Protein AF-A0A1D3L1P5-F1 (afdb_monomer_lite)

Organism: NCBI:txid118062

Secondary structure (DSSP, 8-state):
--HHHHHHIIIIIS-PEEEEEEEHHHHHHHH-SSS-----S-EEEEEE-TT--EEEEEE--HHHHHHHHHHHHHHTSEEEEEEEEEEEEEEESSTTPPPP-TTHHHHHHTT-SSEEEESSSSEEEEEEEES---HHHHHHHHHHHHHHHHHHHHHHTEEEEEEEEEEEEEESSS-----------------HHHHHHHHHHHT--THHHHHHHHHHHHHT-SSHHHHHHHHH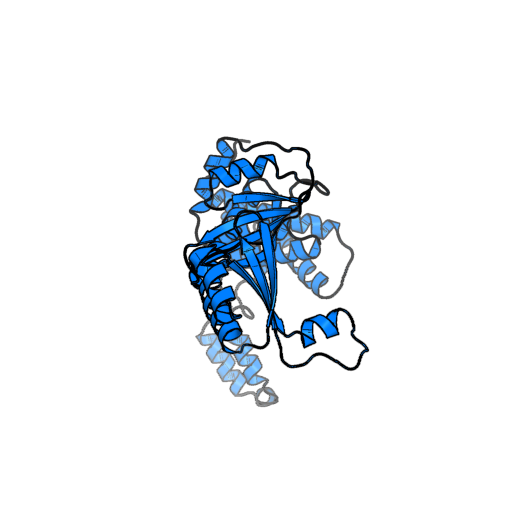HHHHHHS--PPPBSS-HHHHHHHHHHHTT-TTTSSTTHHHHHHHHHH-TTTSBSS-HHHHHHHHHHHHHT--HHHHHHHHHHHHHHHHHHTT-----HHHHHHHHHHHHHHHHHHHHHTTT-PPP-

pLDDT: mean 78.49, std 14.8, range [26.16, 94.94]

Radius of gyration: 31.18 Å; chains: 1; bounding box: 64×50×89 Å

Foldseek 3Di:
DDLLVVLCCVVPVVPWDWPDKAWVQVVCCVVPVPDDDPDDTKIKTWIADPVRDIDIDIDNPVNSVVVNVVRNVQQQDFQWKKKKWKKFKAFFPDPPDHDACVQVQVVCVVPDQWRWDAQEATIIITIHIGSDPDPVVVVVVVVVVVLVQLLVCLLVRIAIGGPDMDMDGDGPDDDDDDHHHDDYDDDDDDDPVSVVVSVLLVPDDDLLVLLSVLLNVLRRDDDLLVSLVSLCVSLLVSLDDFFDAPDDPVRLVVVLVVCVVDVVCVPPCNSVVVNVQNVDRQNGGPDHSLLSSLCSLCVLQVHDSVVSSVLSVLSVVVNVCVVPDPDPCVVNSVVSSVVSNVSSVSVNCSVSVDDDDD

Sequence (358 aa):
MNDLEKVNKLLFEEHYLINFIIPLKEVYKRDHPEDIDPFEEGYLIRFYNSEDHKVQFSTKDKKAVYKAYEFFSYQKQPLGTWINVYFIVSGGKVSNALYDVTKLIPSLNEISEWKFNLTDKYRIRAETKLKSTNRIEIEQSINNIQTFLNASGFIRDIGFHIQHYTVSPIPRYGLIGGSMDLWTQLSDPLTKDEKIKLNQLMGVKNKVRTALTGLNQSYTENLLPNRVARLWATIEHVFGTKAEPLLTECERKAIIKSAKRIDSLKKDGKLEKFISAISDRDRLSLEGRNRRIANNIADLMNMDKDKVYSDIQEISKFQGKHVHNIENNWKELEKSEKLLQNILLKYIELNLSIRRND

Structure (mmCIF, N/CA/C/O backbone):
data_AF-A0A1D3L1P5-F1
#
_entry.id   AF-A0A1D3L1P5-F1
#
loop_
_atom_site.group_PDB
_atom_site.id
_atom_site.type_symbol
_atom_site.label_atom_id
_atom_site.label_alt_id
_atom_site.label_comp_id
_atom_site.label_asym_id
_atom_site.label_entity_id
_atom_site.label_seq_id
_atom_site.pdbx_PDB_ins_code
_atom_site.Cartn_x
_atom_site.Cartn_y
_atom_site.Cartn_z
_atom_site.occupancy
_atom_site.B_iso_or_equiv
_atom_site.auth_seq_id
_atom_site.auth_comp_id
_atom_site.auth_asym_id
_atom_site.auth_atom_id
_atom_site.pdbx_PDB_model_num
ATOM 1 N N . MET A 1 1 ? 16.342 -21.132 -51.513 1.00 70.56 1 MET A N 1
ATOM 2 C CA . MET A 1 1 ? 16.174 -21.094 -50.053 1.00 70.56 1 MET A CA 1
ATOM 3 C C . MET A 1 1 ? 14.698 -21.292 -49.748 1.00 70.56 1 MET A C 1
ATOM 5 O O . MET A 1 1 ? 13.902 -20.533 -50.290 1.00 70.56 1 MET A O 1
ATOM 9 N N . ASN A 1 2 ? 14.326 -22.321 -48.988 1.00 90.62 2 ASN A N 1
ATOM 10 C CA . ASN A 1 2 ? 12.951 -22.508 -48.500 1.00 90.62 2 ASN A CA 1
ATOM 11 C C . ASN A 1 2 ? 12.688 -21.664 -47.236 1.00 90.62 2 ASN A C 1
ATOM 13 O O . ASN A 1 2 ? 13.603 -21.046 -46.688 1.00 90.62 2 ASN A O 1
ATOM 17 N N . ASP A 1 3 ? 11.435 -21.607 -46.780 1.00 90.69 3 ASP A N 1
ATOM 18 C CA . ASP A 1 3 ? 11.064 -20.764 -45.637 1.00 90.69 3 ASP A CA 1
ATOM 19 C C . ASP A 1 3 ? 11.718 -21.217 -44.322 1.00 90.69 3 ASP A C 1
ATOM 21 O O . ASP A 1 3 ? 12.096 -20.370 -43.515 1.00 90.69 3 ASP A O 1
ATOM 25 N N . LEU A 1 4 ? 11.932 -22.521 -44.113 1.00 92.12 4 LEU A N 1
ATOM 26 C CA . LEU A 1 4 ? 12.639 -23.034 -42.935 1.00 92.12 4 LEU A CA 1
ATOM 27 C C . LEU A 1 4 ? 14.120 -22.621 -42.926 1.00 92.12 4 LEU A C 1
ATOM 29 O O . LEU A 1 4 ? 14.623 -22.173 -41.897 1.00 92.12 4 LEU A O 1
ATOM 33 N N . GLU A 1 5 ? 14.813 -22.720 -44.062 1.00 91.00 5 GLU A N 1
ATOM 34 C CA . GLU A 1 5 ? 16.176 -22.197 -44.234 1.00 91.00 5 GLU A CA 1
ATOM 35 C C . GLU A 1 5 ? 16.223 -20.686 -43.981 1.00 91.00 5 GLU A C 1
ATOM 37 O O . GLU A 1 5 ? 17.102 -20.212 -43.269 1.00 91.00 5 GLU A O 1
ATOM 42 N N . LYS A 1 6 ? 15.236 -19.934 -44.485 1.00 91.62 6 LYS A N 1
ATOM 43 C CA . LYS A 1 6 ? 15.116 -18.486 -44.270 1.00 91.62 6 LYS A CA 1
ATOM 44 C C . LYS A 1 6 ? 14.919 -18.128 -42.792 1.00 91.62 6 LYS A C 1
ATOM 46 O O . LYS A 1 6 ? 15.558 -17.196 -42.312 1.00 91.62 6 LYS A O 1
ATOM 51 N N . VAL A 1 7 ? 14.078 -18.871 -42.064 1.00 91.56 7 VAL A N 1
ATOM 52 C CA . VAL A 1 7 ? 13.918 -18.726 -40.605 1.00 91.56 7 VAL A CA 1
ATOM 53 C C . VAL A 1 7 ? 15.231 -19.046 -39.887 1.00 91.56 7 VAL A C 1
ATOM 55 O O . VAL A 1 7 ? 15.671 -18.253 -39.060 1.00 91.56 7 VAL A O 1
ATOM 58 N N . ASN A 1 8 ? 15.889 -20.162 -40.215 1.00 90.81 8 ASN A N 1
ATOM 59 C CA . ASN A 1 8 ? 17.151 -20.546 -39.576 1.00 90.81 8 ASN A CA 1
ATOM 60 C C . ASN A 1 8 ? 18.261 -19.507 -39.818 1.00 90.81 8 ASN A C 1
ATOM 62 O O . ASN A 1 8 ? 18.940 -19.125 -38.868 1.00 90.81 8 ASN A O 1
ATOM 66 N N . LYS A 1 9 ? 18.396 -19.001 -41.049 1.00 91.81 9 LYS A N 1
ATOM 67 C CA . LYS A 1 9 ? 19.371 -17.965 -41.409 1.00 91.81 9 LYS A CA 1
ATOM 68 C C . LYS A 1 9 ? 19.151 -16.678 -40.614 1.00 91.81 9 LYS A C 1
ATOM 70 O O . LYS A 1 9 ? 20.075 -16.199 -39.961 1.00 91.81 9 LYS A O 1
ATOM 75 N N . LEU A 1 10 ? 17.914 -16.175 -40.581 1.00 90.25 10 LEU A N 1
ATOM 76 C CA . LEU A 1 10 ? 17.560 -14.984 -39.801 1.00 90.25 10 LEU A CA 1
ATOM 77 C C . LEU A 1 10 ? 17.876 -15.160 -38.306 1.00 90.25 10 LEU A C 1
ATOM 79 O O . LEU A 1 10 ? 18.466 -14.269 -37.705 1.00 90.25 10 LEU A O 1
ATOM 83 N N . LEU A 1 11 ? 17.525 -16.305 -37.711 1.00 87.19 11 LEU A N 1
ATOM 84 C CA . LEU A 1 11 ? 17.699 -16.554 -36.274 1.00 87.19 11 LEU A CA 1
ATOM 85 C C . LEU A 1 11 ? 19.155 -16.815 -35.852 1.00 87.19 11 LEU A C 1
ATOM 87 O O . LEU A 1 11 ? 19.588 -16.329 -34.806 1.00 87.19 11 LEU A O 1
ATOM 91 N N . PHE A 1 12 ? 19.898 -17.616 -36.621 1.00 88.12 12 PHE A N 1
ATOM 92 C CA . PHE A 1 12 ? 21.172 -18.194 -36.177 1.00 88.12 12 PHE A CA 1
ATOM 93 C C . PHE A 1 12 ? 22.405 -17.617 -36.884 1.00 88.12 12 PHE A C 1
ATOM 95 O O . PHE A 1 12 ? 23.458 -17.558 -36.255 1.00 88.12 12 PHE A O 1
ATOM 102 N N . GLU A 1 13 ? 22.283 -17.153 -38.133 1.00 89.62 13 GLU A N 1
ATOM 103 C CA . GLU A 1 13 ? 23.383 -16.515 -38.881 1.00 89.62 13 GLU A CA 1
ATOM 104 C C . GLU A 1 13 ? 23.324 -14.982 -38.791 1.00 89.62 13 GLU A C 1
ATOM 106 O O . GLU A 1 13 ? 24.353 -14.333 -38.639 1.00 89.62 13 GLU A O 1
ATOM 111 N N . GLU A 1 14 ? 22.123 -14.398 -38.866 1.00 87.88 14 GLU A N 1
ATOM 112 C CA . GLU A 1 14 ? 21.909 -12.939 -38.874 1.00 87.88 14 GLU A CA 1
ATOM 113 C C . GLU A 1 14 ? 21.413 -12.378 -37.523 1.00 87.88 14 GLU A C 1
ATOM 115 O O . GLU A 1 14 ? 21.180 -11.178 -37.391 1.00 87.88 14 GLU A O 1
ATOM 120 N N . HIS A 1 15 ? 21.258 -13.242 -36.513 1.00 86.31 15 HIS A N 1
ATOM 121 C CA . HIS A 1 15 ? 20.916 -12.904 -35.121 1.00 86.31 15 HIS A CA 1
ATOM 122 C C . HIS A 1 15 ? 19.647 -12.045 -34.922 1.00 86.31 15 HIS A C 1
ATOM 124 O O . HIS A 1 15 ? 19.527 -11.303 -33.942 1.00 86.31 15 HIS A O 1
ATOM 130 N N . TYR A 1 16 ? 18.664 -12.168 -35.816 1.00 88.19 16 TYR A N 1
ATOM 131 C CA . TYR A 1 16 ? 17.350 -11.558 -35.639 1.00 88.19 16 TYR A CA 1
ATOM 132 C C . TYR A 1 16 ? 16.561 -12.228 -34.505 1.00 88.19 16 TYR A C 1
ATOM 134 O O . TYR A 1 16 ? 16.542 -13.448 -34.343 1.00 88.19 16 TYR A O 1
ATOM 142 N N . LEU A 1 17 ? 15.806 -11.411 -33.776 1.00 84.50 17 LEU A N 1
ATOM 143 C CA . LEU A 1 17 ? 14.793 -11.829 -32.815 1.00 84.50 17 LEU A CA 1
ATOM 144 C C . LEU A 1 17 ? 13.401 -11.783 -33.454 1.00 84.50 17 LEU A C 1
ATOM 146 O O . LEU A 1 17 ? 13.140 -11.004 -34.373 1.00 84.50 17 LEU A O 1
ATOM 150 N N . ILE A 1 18 ? 12.468 -12.585 -32.940 1.00 80.38 18 ILE A N 1
ATOM 151 C CA . ILE A 1 18 ? 11.080 -12.584 -33.412 1.00 80.38 18 ILE A CA 1
ATOM 152 C C . ILE A 1 18 ? 10.298 -11.508 -32.653 1.00 80.38 18 ILE A C 1
ATOM 154 O O . ILE A 1 18 ? 10.312 -11.444 -31.421 1.00 80.38 18 ILE A O 1
ATOM 158 N N . ASN A 1 19 ? 9.608 -10.651 -33.404 1.00 77.06 19 ASN A N 1
ATOM 159 C CA . ASN A 1 19 ? 8.683 -9.642 -32.892 1.00 77.06 19 ASN A CA 1
ATOM 160 C C . ASN A 1 19 ? 7.305 -10.283 -32.659 1.00 77.06 19 ASN A C 1
ATOM 162 O O . ASN A 1 19 ? 6.796 -10.302 -31.538 1.00 77.06 19 ASN A O 1
ATOM 166 N N . PHE A 1 20 ? 6.742 -10.892 -33.709 1.00 76.62 20 PHE A N 1
ATOM 167 C CA . PHE A 1 20 ? 5.478 -11.621 -33.642 1.00 76.62 20 PHE A CA 1
ATOM 168 C C . PHE A 1 20 ? 5.353 -12.715 -34.709 1.00 76.62 20 PHE A C 1
ATOM 170 O O . PHE A 1 20 ? 6.032 -12.695 -35.738 1.00 76.62 20 PHE A O 1
ATOM 177 N N . ILE A 1 21 ? 4.426 -13.640 -34.449 1.00 78.56 21 ILE A N 1
ATOM 178 C CA . ILE A 1 21 ? 3.924 -14.665 -35.370 1.00 78.56 21 ILE A CA 1
ATOM 179 C C . ILE A 1 21 ? 2.396 -14.590 -35.275 1.00 78.56 21 ILE A C 1
ATOM 181 O O . ILE A 1 21 ? 1.858 -14.806 -34.188 1.00 78.56 21 ILE A O 1
ATOM 185 N N . ILE A 1 22 ? 1.711 -14.234 -36.364 1.00 81.44 22 ILE A N 1
ATOM 186 C CA . ILE A 1 22 ? 0.253 -14.001 -36.382 1.00 81.44 22 ILE A CA 1
ATOM 187 C C . ILE A 1 22 ? -0.366 -14.730 -37.592 1.00 81.44 22 ILE A C 1
ATOM 189 O O . ILE A 1 22 ? 0.175 -14.607 -38.693 1.00 81.44 22 ILE A O 1
ATOM 193 N N . PRO A 1 23 ? -1.474 -15.482 -37.437 1.00 83.69 23 PRO A N 1
ATOM 194 C CA . PRO A 1 23 ? -2.234 -16.038 -38.560 1.00 83.69 23 PRO A CA 1
ATOM 195 C C . PRO A 1 23 ? -2.717 -14.946 -39.527 1.00 83.69 23 PRO A C 1
ATOM 197 O O . PRO A 1 23 ? -3.236 -13.922 -39.091 1.00 83.69 23 PRO A O 1
ATOM 200 N N . LEU A 1 24 ? -2.617 -15.159 -40.842 1.00 77.56 24 LEU A N 1
ATOM 201 C CA . LEU A 1 24 ? -2.977 -14.132 -41.836 1.00 77.56 24 LEU A CA 1
ATOM 202 C C . LEU A 1 24 ? -4.450 -13.693 -41.738 1.00 77.56 24 LEU A C 1
ATOM 204 O O . LEU A 1 24 ? -4.723 -12.498 -41.809 1.00 77.56 24 LEU A O 1
ATOM 208 N N . LYS A 1 25 ? -5.363 -14.623 -41.426 1.00 76.94 25 LYS A N 1
ATOM 209 C CA . LYS A 1 25 ? -6.775 -14.351 -41.087 1.00 76.94 25 LYS A CA 1
ATOM 210 C C . LYS A 1 25 ? -6.976 -13.303 -39.974 1.00 76.94 25 LYS A C 1
ATOM 212 O O . LYS A 1 25 ? -7.953 -12.565 -39.976 1.00 76.94 25 LYS A O 1
ATOM 217 N N . GLU A 1 26 ? -6.065 -13.235 -39.000 1.00 65.12 26 GLU A N 1
ATOM 218 C CA . GLU A 1 26 ? -6.140 -12.310 -37.857 1.00 65.12 26 GLU A CA 1
ATOM 219 C C . GLU A 1 26 ? -5.536 -10.943 -38.192 1.00 65.12 26 GLU A C 1
ATOM 221 O O . GLU A 1 26 ? -5.908 -9.944 -37.581 1.00 65.12 26 GLU A O 1
ATOM 226 N N . VAL A 1 27 ? -4.654 -10.886 -39.196 1.00 64.56 27 VAL A N 1
ATOM 227 C CA . VAL A 1 27 ? -4.218 -9.625 -39.808 1.00 64.56 27 VAL A CA 1
ATOM 228 C C . VAL A 1 27 ? -5.350 -9.063 -40.670 1.00 64.56 27 VAL A C 1
ATOM 230 O O . VAL A 1 27 ? -5.761 -7.929 -40.452 1.00 64.56 27 VAL A O 1
ATOM 233 N N . TYR A 1 28 ? -5.929 -9.866 -41.572 1.00 63.62 28 TYR A N 1
ATOM 234 C CA . TYR A 1 28 ? -6.991 -9.392 -42.463 1.00 63.62 28 TYR A CA 1
ATOM 235 C C . TYR A 1 28 ? -8.216 -8.885 -41.696 1.00 63.62 28 TYR A C 1
ATOM 237 O O . TYR A 1 28 ? -8.606 -7.740 -41.878 1.00 63.62 28 TYR A O 1
ATOM 245 N N . LYS A 1 29 ? -8.762 -9.663 -40.749 1.00 62.44 29 LYS A N 1
ATOM 246 C CA . LYS A 1 29 ? -9.949 -9.256 -39.966 1.00 62.44 29 LYS A CA 1
ATOM 247 C C . LYS A 1 29 ? -9.754 -8.027 -39.078 1.00 62.44 29 LYS A C 1
ATOM 249 O O . LYS A 1 29 ? -10.737 -7.458 -38.612 1.00 62.44 29 LYS A O 1
ATOM 254 N N . ARG A 1 30 ? -8.509 -7.633 -38.802 1.00 60.78 30 ARG A N 1
ATOM 255 C CA . ARG A 1 30 ? -8.204 -6.393 -38.081 1.00 60.78 30 ARG A CA 1
ATOM 256 C C . ARG A 1 30 ? -8.369 -5.173 -38.984 1.00 60.78 30 ARG A C 1
ATOM 258 O O . ARG A 1 30 ? -8.875 -4.153 -38.525 1.00 60.78 30 ARG A O 1
ATOM 265 N N . ASP A 1 31 ? -7.917 -5.288 -40.227 1.00 64.69 31 ASP A N 1
ATOM 266 C CA . ASP A 1 31 ? -7.889 -4.186 -41.188 1.00 64.69 31 ASP A CA 1
ATOM 267 C C . ASP A 1 31 ? -9.182 -4.152 -42.044 1.00 64.69 31 ASP A C 1
ATOM 269 O O . ASP A 1 31 ? -9.570 -3.099 -42.542 1.00 64.69 31 ASP A O 1
ATOM 273 N N . HIS A 1 32 ? -9.886 -5.289 -42.132 1.00 65.75 32 HIS A N 1
ATOM 274 C CA . HIS A 1 32 ? -11.119 -5.539 -42.887 1.00 65.75 32 HIS A CA 1
ATOM 275 C C . HIS A 1 32 ? -12.143 -6.337 -42.039 1.00 65.75 32 HIS A C 1
ATOM 277 O O . HIS A 1 32 ? -12.292 -7.549 -42.213 1.00 65.75 32 HIS A O 1
ATOM 283 N N . PRO A 1 33 ? -12.839 -5.704 -41.075 1.00 62.81 33 PRO A N 1
ATOM 284 C CA . PRO A 1 33 ? -13.662 -6.417 -40.088 1.00 62.81 33 PRO A CA 1
ATOM 285 C C . PRO A 1 33 ? -15.019 -6.933 -40.602 1.00 62.81 33 PRO A C 1
ATOM 287 O O . PRO A 1 33 ? -15.604 -7.801 -39.955 1.00 62.81 33 PRO A O 1
ATOM 290 N N . GLU A 1 34 ? -15.525 -6.417 -41.727 1.00 62.72 34 GLU A N 1
ATOM 291 C CA . GLU A 1 34 ? -16.841 -6.784 -42.292 1.00 62.72 34 GLU A CA 1
ATOM 292 C C . GLU A 1 34 ? -16.752 -7.722 -43.516 1.00 62.72 34 GLU A C 1
ATOM 294 O O . GLU A 1 34 ? -17.769 -8.250 -43.966 1.00 62.72 34 GLU A O 1
ATOM 299 N N . ASP A 1 35 ? -15.545 -7.979 -44.030 1.00 65.75 35 ASP A N 1
ATOM 300 C CA . ASP A 1 35 ? -15.327 -8.803 -45.224 1.00 65.75 35 ASP A CA 1
ATOM 301 C C . ASP A 1 35 ? -15.347 -10.316 -44.925 1.00 65.75 35 ASP A C 1
ATOM 303 O O . ASP A 1 35 ? -14.898 -10.793 -43.876 1.00 65.75 35 ASP A O 1
ATOM 307 N N . ILE A 1 36 ? -15.792 -11.108 -45.908 1.00 55.81 36 ILE A N 1
ATOM 308 C CA . ILE A 1 36 ? -15.632 -12.568 -45.886 1.00 55.81 36 ILE A CA 1
ATOM 309 C C . ILE A 1 36 ? -14.173 -12.903 -46.223 1.00 55.81 36 ILE A C 1
ATOM 311 O O . ILE A 1 36 ? -13.722 -12.700 -47.344 1.00 55.81 36 ILE A O 1
ATOM 315 N N . ASP A 1 37 ? -13.466 -13.427 -45.223 1.00 55.94 37 ASP A N 1
ATOM 316 C CA . ASP A 1 37 ? -12.025 -13.708 -45.205 1.00 55.94 37 ASP A CA 1
ATOM 317 C C . ASP A 1 37 ? -11.514 -14.495 -46.440 1.00 55.94 37 ASP A C 1
ATOM 319 O O . ASP A 1 37 ? -11.821 -15.684 -46.573 1.00 55.94 37 ASP A O 1
ATOM 323 N N . PRO A 1 38 ? -10.723 -13.869 -47.337 1.00 54.00 38 PRO A N 1
ATOM 324 C CA . PRO A 1 38 ? -10.186 -14.510 -48.535 1.00 54.00 38 PRO A CA 1
ATOM 325 C C . PRO A 1 38 ? -8.815 -15.179 -48.310 1.00 54.00 38 PRO A C 1
ATOM 327 O O . PRO A 1 38 ? -8.227 -15.682 -49.270 1.00 54.00 38 PRO A O 1
ATOM 330 N N . PHE A 1 39 ? -8.262 -15.173 -47.088 1.00 55.84 39 PHE A N 1
ATOM 331 C CA . PHE A 1 39 ? -6.904 -15.662 -46.825 1.00 55.84 39 PHE A CA 1
ATOM 332 C C . PHE A 1 39 ? -6.862 -17.136 -46.390 1.00 55.84 39 PHE A C 1
ATOM 334 O O . PHE A 1 39 ? -7.420 -17.540 -45.372 1.00 55.84 39 PHE A O 1
ATOM 341 N N . GLU A 1 40 ? -6.115 -17.945 -47.144 1.00 59.31 40 GLU A N 1
ATOM 342 C CA . GLU A 1 40 ? -5.816 -19.343 -46.809 1.00 59.31 40 GLU A CA 1
ATOM 343 C C . GLU A 1 40 ? -4.966 -19.506 -45.528 1.00 59.31 40 GLU A C 1
ATOM 345 O O . GLU A 1 40 ? -4.306 -18.569 -45.071 1.00 59.31 40 GLU A O 1
ATOM 350 N N . GLU A 1 41 ? -4.895 -20.738 -44.995 1.00 68.94 41 GLU A N 1
ATOM 351 C CA . GLU A 1 41 ? -4.022 -21.099 -43.865 1.00 68.94 41 GLU A CA 1
ATOM 352 C C . GLU A 1 41 ? -2.563 -20.655 -44.086 1.00 68.94 41 GLU A C 1
ATOM 354 O O . GLU A 1 41 ? -1.818 -21.261 -44.858 1.00 68.94 41 GLU A O 1
ATOM 359 N N . GLY A 1 42 ? -2.131 -19.632 -43.350 1.00 81.38 42 GLY A N 1
ATOM 360 C CA . GLY A 1 42 ? -0.763 -19.126 -43.369 1.00 81.38 42 GLY A CA 1
ATOM 361 C C . GLY A 1 42 ? -0.501 -18.139 -42.233 1.00 81.38 42 GLY A C 1
ATOM 362 O O . GLY A 1 42 ? -1.426 -17.676 -41.561 1.00 81.38 42 GLY A O 1
ATOM 363 N N . TYR A 1 43 ? 0.773 -17.822 -42.016 1.00 85.06 43 TYR A N 1
ATOM 364 C CA . TYR A 1 43 ? 1.247 -16.986 -40.913 1.00 85.06 43 TYR A CA 1
ATOM 365 C C . TYR A 1 43 ? 2.146 -15.863 -41.426 1.00 85.06 43 TYR A C 1
ATOM 367 O O . TYR A 1 43 ? 3.007 -16.092 -42.273 1.00 85.06 43 TYR A O 1
ATOM 375 N N . LEU A 1 44 ? 1.985 -14.664 -40.866 1.00 85.00 44 LEU A N 1
ATOM 376 C CA . LEU A 1 44 ? 2.946 -13.572 -40.970 1.00 85.00 44 LEU A CA 1
ATOM 377 C C . LEU A 1 44 ? 3.955 -13.692 -39.822 1.00 85.00 44 LEU A C 1
ATOM 379 O O . LEU A 1 44 ? 3.575 -13.632 -38.649 1.00 85.00 44 LEU A O 1
ATOM 383 N N . ILE A 1 45 ? 5.237 -13.827 -40.161 1.00 85.69 45 ILE A N 1
ATOM 384 C CA . ILE A 1 45 ? 6.342 -13.809 -39.198 1.00 85.69 45 ILE A CA 1
ATOM 385 C C . ILE A 1 45 ? 7.102 -12.493 -39.372 1.00 85.69 45 ILE A C 1
ATOM 387 O O . ILE A 1 45 ? 7.501 -12.143 -40.488 1.00 85.69 45 ILE A O 1
ATOM 391 N N . ARG A 1 46 ? 7.313 -11.763 -38.270 1.00 85.44 46 ARG A N 1
ATOM 392 C CA . ARG A 1 46 ? 8.099 -10.522 -38.249 1.00 85.44 46 ARG A CA 1
ATOM 393 C C . ARG A 1 46 ? 9.303 -10.646 -37.327 1.00 85.44 46 ARG A C 1
ATOM 395 O O . ARG A 1 46 ? 9.168 -10.992 -36.155 1.00 85.44 46 ARG A O 1
ATOM 402 N N . PHE A 1 47 ? 10.455 -10.278 -37.864 1.00 86.88 47 PHE A N 1
ATOM 403 C CA . PHE A 1 47 ? 11.768 -10.293 -37.241 1.00 86.88 47 PHE A CA 1
ATOM 404 C C . PHE A 1 47 ? 12.285 -8.861 -37.030 1.00 86.88 47 PHE A C 1
ATOM 406 O O . PHE A 1 47 ? 11.873 -7.936 -37.736 1.00 86.88 47 PHE A O 1
ATOM 413 N N . TYR A 1 48 ? 13.199 -8.680 -36.078 1.00 82.62 48 TYR A N 1
ATOM 414 C CA . TYR A 1 48 ? 13.976 -7.450 -35.881 1.00 82.62 48 TYR A CA 1
ATOM 415 C C . TYR A 1 48 ? 15.397 -7.766 -35.389 1.00 82.62 48 TYR A C 1
ATOM 417 O O . TYR A 1 48 ? 15.584 -8.767 -34.699 1.00 82.62 48 TYR A O 1
ATOM 425 N N . ASN A 1 49 ? 16.387 -6.938 -35.728 1.00 81.06 49 ASN A N 1
ATOM 426 C CA . ASN A 1 49 ? 17.757 -7.060 -35.212 1.00 81.06 49 ASN A CA 1
ATOM 427 C C . ASN A 1 49 ? 18.116 -5.899 -34.253 1.00 81.06 49 ASN A C 1
ATOM 429 O O . ASN A 1 49 ? 17.268 -5.078 -33.897 1.00 81.06 49 ASN A O 1
ATOM 433 N N . SER A 1 50 ? 19.379 -5.830 -33.822 1.00 71.75 50 SER A N 1
ATOM 434 C CA . SER A 1 50 ? 19.912 -4.772 -32.944 1.00 71.75 50 SER A CA 1
ATOM 435 C C . SER A 1 50 ? 20.011 -3.379 -33.582 1.00 71.75 50 SER A C 1
ATOM 437 O O . SER A 1 50 ? 20.221 -2.406 -32.867 1.00 71.75 50 SER A O 1
ATOM 439 N N . GLU A 1 51 ? 19.862 -3.277 -34.902 1.00 76.81 51 GLU A N 1
ATOM 440 C CA . GLU A 1 51 ? 19.914 -2.035 -35.689 1.00 76.81 51 GLU A CA 1
ATOM 441 C C . GLU A 1 51 ? 18.500 -1.516 -36.019 1.00 76.81 51 GLU A C 1
ATOM 443 O O . GLU A 1 51 ? 18.337 -0.602 -36.820 1.00 76.81 51 GLU A O 1
ATOM 448 N N . ASP A 1 52 ? 17.465 -2.128 -35.427 1.00 70.00 52 ASP A N 1
ATOM 449 C CA . ASP A 1 52 ? 16.041 -1.885 -35.701 1.00 70.00 52 ASP A CA 1
ATOM 450 C C . ASP A 1 52 ? 15.597 -2.215 -37.150 1.00 70.00 52 ASP A C 1
ATOM 452 O O . ASP A 1 52 ? 14.451 -1.949 -37.540 1.00 70.00 52 ASP A O 1
ATOM 456 N N . HIS A 1 53 ? 16.454 -2.892 -37.932 1.00 79.94 53 HIS A N 1
ATOM 457 C CA . HIS A 1 53 ? 16.096 -3.472 -39.227 1.00 79.94 53 HIS A CA 1
ATOM 458 C C . HIS A 1 53 ? 14.992 -4.522 -39.043 1.00 79.94 53 HIS A C 1
ATOM 460 O O . HIS A 1 53 ? 15.083 -5.404 -38.188 1.00 79.94 53 HIS A O 1
ATOM 466 N N . LYS A 1 54 ? 13.926 -4.429 -39.850 1.00 83.56 54 LYS A N 1
ATOM 467 C CA . LYS A 1 54 ? 12.701 -5.236 -39.717 1.00 83.56 54 LYS A CA 1
ATOM 468 C C . LYS A 1 54 ? 12.436 -6.049 -40.975 1.00 83.56 54 LYS A C 1
ATOM 470 O O . LYS A 1 54 ? 12.009 -5.504 -41.989 1.00 83.56 54 LYS A O 1
ATOM 475 N N . VAL A 1 55 ? 12.600 -7.364 -40.872 1.00 86.44 55 VAL A N 1
ATOM 476 C CA . VAL A 1 55 ? 12.254 -8.320 -41.933 1.00 86.44 55 VAL A CA 1
ATOM 477 C C . VAL A 1 55 ? 10.892 -8.935 -41.619 1.00 86.44 55 VAL A C 1
ATOM 479 O O . VAL A 1 55 ? 10.632 -9.337 -40.487 1.00 86.44 55 VAL A O 1
ATOM 482 N N . GLN A 1 56 ? 10.004 -9.028 -42.607 1.00 88.81 56 GLN A N 1
ATOM 483 C CA . GLN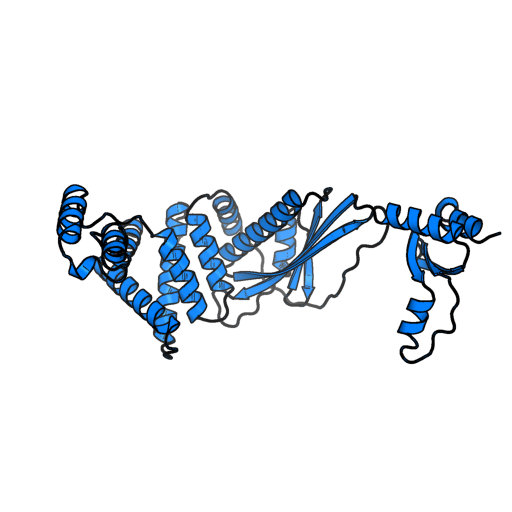 A 1 56 ? 8.725 -9.727 -42.465 1.00 88.81 56 GLN A CA 1
ATOM 484 C C . GLN A 1 56 ? 8.415 -10.543 -43.716 1.00 88.81 56 GLN A C 1
ATOM 486 O O . GLN A 1 56 ? 8.744 -10.124 -44.825 1.00 88.81 56 GLN A O 1
ATOM 491 N N . PHE A 1 57 ? 7.783 -11.703 -43.546 1.00 88.75 57 PHE A N 1
ATOM 492 C CA . PHE A 1 57 ? 7.223 -12.468 -44.658 1.00 88.75 57 PHE A CA 1
ATOM 493 C C . PHE A 1 57 ? 6.063 -13.356 -44.207 1.00 88.75 57 PHE A C 1
ATOM 495 O O . PHE A 1 57 ? 5.989 -13.780 -43.051 1.00 88.75 57 PHE A O 1
ATOM 502 N N . SER A 1 58 ? 5.151 -13.617 -45.138 1.00 88.94 58 SER A N 1
ATOM 503 C CA . SER A 1 58 ? 4.108 -14.627 -45.011 1.00 88.94 58 SER A CA 1
ATOM 504 C C . SER A 1 58 ? 4.647 -16.002 -45.412 1.00 88.94 58 SER A C 1
ATOM 506 O O . SER A 1 58 ? 5.454 -16.113 -46.333 1.00 88.94 58 SER A O 1
ATOM 508 N N . THR A 1 59 ? 4.200 -17.056 -44.732 1.00 89.19 59 THR A N 1
ATOM 509 C CA . THR A 1 59 ? 4.535 -18.447 -45.069 1.00 89.19 59 THR A CA 1
ATOM 510 C C . THR A 1 59 ? 3.385 -19.401 -44.735 1.00 89.19 59 THR A C 1
ATOM 512 O O . THR A 1 59 ? 2.589 -19.148 -43.826 1.00 89.19 59 THR A O 1
ATOM 515 N N . LYS A 1 60 ? 3.312 -20.515 -45.473 1.00 89.75 60 LYS A N 1
ATOM 516 C CA . LYS A 1 60 ? 2.466 -21.681 -45.165 1.00 89.75 60 LYS A CA 1
ATOM 517 C C . LYS A 1 60 ? 3.281 -22.901 -44.705 1.00 89.75 60 LYS A C 1
ATOM 519 O O . LYS A 1 60 ? 2.693 -23.932 -44.378 1.00 89.75 60 LYS A O 1
ATOM 524 N N . ASP A 1 61 ? 4.617 -22.822 -44.680 1.00 90.88 61 ASP A N 1
ATOM 525 C CA . ASP A 1 61 ? 5.461 -23.939 -44.246 1.00 90.88 61 ASP A CA 1
ATOM 526 C C . ASP A 1 61 ? 5.313 -24.152 -42.737 1.00 90.88 61 ASP A C 1
ATOM 528 O O . ASP A 1 61 ? 5.881 -23.433 -41.910 1.00 90.88 61 ASP A O 1
ATOM 532 N N . LYS A 1 62 ? 4.561 -25.195 -42.374 1.00 86.44 62 LYS A N 1
ATOM 533 C CA . LYS A 1 62 ? 4.317 -25.562 -40.979 1.00 86.44 62 LYS A CA 1
ATOM 534 C C . LYS A 1 62 ? 5.635 -25.848 -40.236 1.00 86.44 62 LYS A C 1
ATOM 536 O O . LYS A 1 62 ? 5.703 -25.555 -39.048 1.00 86.44 62 LYS A O 1
ATOM 541 N N . LYS A 1 63 ? 6.716 -26.301 -40.898 1.00 89.12 63 LYS A N 1
ATOM 542 C CA . LYS A 1 63 ? 8.039 -26.478 -40.258 1.00 89.12 63 LYS A CA 1
ATOM 543 C C . LYS A 1 63 ? 8.699 -25.140 -39.921 1.00 89.12 63 LYS A C 1
ATOM 545 O O . LYS A 1 63 ? 9.157 -24.976 -38.792 1.00 89.12 63 LYS A O 1
ATOM 550 N N . ALA A 1 64 ? 8.712 -24.185 -40.852 1.00 88.94 64 ALA A N 1
ATOM 551 C CA . ALA A 1 64 ? 9.201 -22.826 -40.607 1.00 88.94 64 ALA A CA 1
ATOM 552 C C . ALA A 1 64 ? 8.420 -22.140 -39.469 1.00 88.94 64 ALA A C 1
ATOM 554 O O . ALA A 1 64 ? 9.018 -21.565 -38.560 1.00 88.94 64 ALA A O 1
ATOM 555 N N . VAL A 1 65 ? 7.089 -22.280 -39.470 1.00 85.12 65 VAL A N 1
ATOM 556 C CA . VAL A 1 65 ? 6.198 -21.746 -38.426 1.00 85.12 65 VAL A CA 1
ATOM 557 C C . VAL A 1 65 ? 6.455 -22.405 -37.066 1.00 85.12 65 VAL A C 1
ATOM 559 O O . VAL A 1 65 ? 6.618 -21.691 -36.077 1.00 85.12 65 VAL A O 1
ATOM 562 N N . TYR A 1 66 ? 6.566 -23.738 -36.987 1.00 85.56 66 TYR A N 1
ATOM 563 C CA . TYR A 1 66 ? 6.919 -24.420 -35.734 1.00 85.56 66 TYR A CA 1
ATOM 564 C C . TYR A 1 66 ? 8.304 -24.006 -35.224 1.00 85.56 66 TYR A C 1
ATOM 566 O O . TYR A 1 66 ? 8.454 -23.772 -34.025 1.00 85.56 66 TYR A O 1
ATOM 574 N N . LYS A 1 67 ? 9.302 -23.850 -36.107 1.00 88.00 67 LYS A N 1
ATOM 575 C CA . LYS A 1 67 ? 10.651 -23.422 -35.710 1.00 88.00 67 LYS A CA 1
ATOM 576 C C . LYS A 1 67 ? 10.668 -21.985 -35.183 1.00 88.00 67 LYS A C 1
ATOM 578 O O . LYS A 1 67 ? 11.322 -21.703 -34.180 1.00 88.00 67 LYS A O 1
ATOM 583 N N . ALA A 1 68 ? 9.893 -21.098 -35.807 1.00 80.25 68 ALA A N 1
ATOM 584 C CA . ALA A 1 68 ? 9.679 -19.745 -35.315 1.00 80.25 68 ALA A CA 1
ATOM 585 C C . ALA A 1 68 ? 8.970 -19.744 -33.946 1.00 80.25 68 ALA A C 1
ATOM 587 O O . ALA A 1 68 ? 9.413 -19.037 -33.045 1.00 80.25 68 ALA A O 1
ATOM 588 N N . TYR A 1 69 ? 7.927 -20.559 -33.740 1.00 80.19 69 TYR A N 1
ATOM 589 C CA . TYR A 1 69 ? 7.254 -20.666 -32.437 1.00 80.19 69 TYR A CA 1
ATOM 590 C C . TYR A 1 69 ? 8.157 -21.246 -31.337 1.00 80.19 69 TYR A C 1
ATOM 592 O O . TYR A 1 69 ? 8.134 -20.735 -30.220 1.00 80.19 69 TYR A O 1
ATOM 600 N N . GLU A 1 70 ? 8.976 -22.258 -31.637 1.00 81.50 70 GLU A N 1
ATOM 601 C CA . GLU A 1 70 ? 9.971 -22.806 -30.702 1.00 81.50 70 GLU A CA 1
ATOM 602 C C . GLU A 1 70 ? 10.944 -21.711 -30.238 1.00 81.50 70 GLU A C 1
ATOM 604 O O . GLU A 1 70 ? 11.093 -21.475 -29.035 1.00 81.50 70 GLU A O 1
ATOM 609 N N . PHE A 1 71 ? 11.548 -20.982 -31.185 1.00 82.19 71 PHE A N 1
ATOM 610 C CA . PHE A 1 71 ? 12.478 -19.900 -30.864 1.00 82.19 71 PHE A CA 1
ATOM 611 C C . PHE A 1 71 ? 11.788 -18.735 -30.143 1.00 82.19 71 PHE A C 1
ATOM 613 O O . PHE A 1 71 ? 12.322 -18.225 -29.163 1.00 82.19 71 PHE A O 1
ATOM 620 N N . PHE A 1 72 ? 10.586 -18.332 -30.564 1.00 75.56 72 PHE A N 1
ATOM 621 C CA . PHE A 1 72 ? 9.827 -17.246 -29.933 1.00 75.56 72 PHE A CA 1
ATOM 622 C C . PHE A 1 72 ? 9.421 -17.588 -28.492 1.00 75.56 72 PHE A C 1
ATOM 624 O O . PHE A 1 72 ? 9.481 -16.724 -27.616 1.00 75.56 72 PHE A O 1
ATOM 631 N N . SER A 1 73 ? 9.078 -18.850 -28.216 1.00 70.62 73 SER A N 1
ATOM 632 C CA . SER A 1 73 ? 8.848 -19.340 -26.854 1.00 70.62 73 SER A CA 1
ATOM 633 C C . SER A 1 73 ? 10.136 -19.357 -26.026 1.00 70.62 73 SER A C 1
ATOM 635 O O . SER A 1 73 ? 10.111 -18.917 -24.879 1.00 70.62 73 SER A O 1
ATOM 637 N N . TYR A 1 74 ? 11.271 -19.784 -26.593 1.00 74.12 74 TYR A N 1
ATOM 638 C CA . TYR A 1 74 ? 12.582 -19.733 -25.926 1.00 74.12 74 TYR A CA 1
ATOM 639 C C . TYR A 1 74 ? 13.034 -18.293 -25.616 1.00 74.12 74 TYR A C 1
ATOM 641 O O . TYR A 1 74 ? 13.464 -18.001 -24.499 1.00 74.12 74 TYR A O 1
ATOM 649 N N . GLN A 1 75 ? 12.862 -17.377 -26.571 1.00 70.88 75 GLN A N 1
ATOM 650 C CA . GLN A 1 75 ? 13.102 -15.938 -26.442 1.00 70.88 75 GLN A CA 1
ATOM 651 C C . GLN A 1 75 ? 12.250 -15.321 -25.320 1.00 70.88 75 GLN A C 1
ATOM 653 O O . GLN A 1 75 ? 12.740 -14.485 -24.560 1.00 70.88 75 GLN A O 1
ATOM 658 N N . LYS A 1 76 ? 10.990 -15.756 -25.188 1.00 66.38 76 LYS A N 1
ATOM 659 C CA . LYS A 1 76 ? 10.045 -15.306 -24.154 1.00 66.38 76 LYS A CA 1
ATOM 660 C C . LYS A 1 76 ? 10.169 -16.022 -22.805 1.00 66.38 76 LYS A C 1
ATOM 662 O O . LYS A 1 76 ? 9.439 -15.653 -21.886 1.00 66.38 76 LYS A O 1
ATOM 667 N N . GLN A 1 77 ? 11.072 -16.994 -22.641 1.00 72.06 77 GLN A N 1
ATOM 668 C CA . GLN A 1 77 ? 11.320 -17.593 -21.325 1.00 72.06 77 GLN A CA 1
ATOM 669 C C . GLN A 1 77 ? 11.758 -16.504 -20.330 1.00 72.06 77 GLN A C 1
ATOM 671 O O . GLN A 1 77 ? 12.707 -15.771 -20.626 1.00 72.06 77 GLN A O 1
ATOM 676 N N . PRO A 1 78 ? 11.100 -16.379 -19.164 1.00 73.75 78 PRO A N 1
ATOM 677 C CA . PRO A 1 78 ? 11.424 -15.332 -18.211 1.00 73.75 78 PRO A CA 1
ATOM 678 C C . PRO A 1 78 ? 12.711 -15.668 -17.447 1.00 73.75 78 PRO A C 1
ATOM 680 O O . PRO A 1 78 ? 12.778 -16.672 -16.741 1.00 73.75 78 PRO A O 1
ATOM 683 N N . LEU A 1 79 ? 13.722 -14.802 -17.549 1.00 81.31 79 LEU A N 1
ATOM 684 C CA . LEU A 1 79 ? 14.951 -14.873 -16.738 1.00 81.31 79 LEU A CA 1
ATOM 685 C C . LEU A 1 79 ? 14.815 -14.159 -15.381 1.00 81.31 79 LEU A C 1
ATOM 687 O O . LEU A 1 79 ? 15.734 -14.173 -14.564 1.00 81.31 79 LEU A O 1
ATOM 691 N N . GLY A 1 80 ? 13.691 -13.483 -15.161 1.00 80.56 80 GLY A N 1
ATOM 692 C CA . GLY A 1 80 ? 13.446 -12.648 -13.998 1.00 80.56 80 GLY A CA 1
ATOM 693 C C . GLY A 1 80 ? 12.211 -11.779 -14.190 1.00 80.56 80 GLY A C 1
ATOM 694 O O . GLY A 1 80 ? 11.426 -11.994 -15.117 1.00 80.56 80 GLY A O 1
ATOM 695 N N . THR A 1 81 ? 12.063 -10.772 -13.335 1.00 78.44 81 THR A N 1
ATOM 696 C CA . THR A 1 81 ? 10.872 -9.917 -13.276 1.00 78.44 81 THR A CA 1
ATOM 697 C C . THR A 1 81 ? 11.261 -8.447 -13.175 1.00 78.44 81 THR A C 1
ATOM 699 O O . THR A 1 81 ? 12.041 -8.068 -12.302 1.00 78.44 81 THR A O 1
ATOM 702 N N . TRP A 1 82 ? 10.698 -7.611 -14.046 1.00 81.25 82 TRP A N 1
ATOM 703 C CA . TRP A 1 82 ? 10.750 -6.154 -13.949 1.00 81.25 82 TRP A CA 1
ATOM 704 C C . TRP A 1 82 ? 9.451 -5.684 -13.301 1.00 81.25 82 TRP A C 1
ATOM 706 O O . TRP A 1 82 ? 8.364 -5.951 -13.816 1.00 81.25 82 TRP A O 1
ATOM 716 N N . ILE A 1 83 ? 9.564 -5.021 -12.156 1.00 82.81 83 ILE A N 1
ATOM 717 C CA . ILE A 1 83 ? 8.425 -4.446 -11.442 1.00 82.81 83 ILE A CA 1
ATOM 718 C C . ILE A 1 83 ? 8.509 -2.936 -11.613 1.00 82.81 83 ILE A C 1
ATOM 720 O O . ILE A 1 83 ? 9.547 -2.355 -11.305 1.00 82.81 83 ILE A O 1
ATOM 724 N N . ASN A 1 84 ? 7.425 -2.309 -12.066 1.00 82.44 84 ASN A N 1
ATOM 725 C CA . ASN A 1 84 ? 7.269 -0.858 -12.085 1.00 82.44 84 ASN A CA 1
ATOM 726 C C . ASN A 1 84 ? 6.115 -0.480 -11.15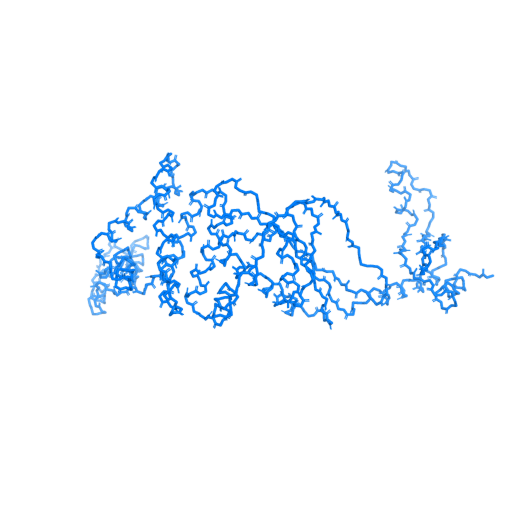3 1.00 82.44 84 ASN A C 1
ATOM 728 O O . ASN A 1 84 ? 5.003 -0.973 -11.321 1.00 82.44 84 ASN A O 1
ATOM 732 N N . VAL A 1 85 ? 6.349 0.403 -10.189 1.00 84.62 85 VAL A N 1
ATOM 733 C CA . VAL A 1 85 ? 5.331 0.940 -9.280 1.00 84.62 85 VAL A CA 1
ATOM 734 C C . VAL A 1 85 ? 5.107 2.404 -9.623 1.00 84.62 85 VAL A C 1
ATOM 736 O O . VAL A 1 85 ? 6.040 3.202 -9.553 1.00 84.62 85 VAL A O 1
ATOM 739 N N . TYR A 1 86 ? 3.873 2.747 -9.989 1.00 84.44 86 TYR A N 1
ATOM 740 C CA . TYR A 1 86 ? 3.468 4.092 -10.384 1.00 84.44 86 TYR A CA 1
ATOM 741 C C . TYR A 1 86 ? 2.692 4.739 -9.242 1.00 84.44 86 TYR A C 1
ATOM 743 O O . TYR A 1 86 ? 1.635 4.252 -8.824 1.00 84.44 86 TYR A O 1
ATOM 751 N N . PHE A 1 87 ? 3.218 5.841 -8.721 1.00 85.69 87 PHE A N 1
ATOM 752 C CA . PHE A 1 87 ? 2.682 6.494 -7.535 1.00 85.69 87 PHE A CA 1
ATOM 753 C C . PHE A 1 87 ? 2.754 8.014 -7.647 1.00 85.69 87 PHE A C 1
ATOM 755 O O . PHE A 1 87 ? 3.644 8.563 -8.291 1.00 85.69 87 PHE A O 1
ATOM 762 N N . ILE A 1 88 ? 1.795 8.683 -7.014 1.00 85.94 88 ILE A N 1
ATOM 763 C CA . ILE A 1 88 ? 1.746 10.141 -6.895 1.00 85.94 88 ILE A CA 1
ATOM 764 C C . ILE A 1 88 ? 2.093 10.567 -5.471 1.00 85.94 88 ILE A C 1
ATOM 766 O O . ILE A 1 88 ? 1.987 9.771 -4.531 1.00 85.94 88 ILE A O 1
ATOM 770 N N . VAL A 1 89 ? 2.443 11.841 -5.308 1.00 81.88 89 VAL A N 1
ATOM 771 C CA . VAL A 1 89 ? 2.395 12.511 -4.005 1.00 81.88 89 VAL A CA 1
ATOM 772 C C . VAL A 1 89 ? 1.136 13.367 -3.926 1.00 81.88 89 VAL A C 1
ATOM 774 O O . VAL A 1 89 ? 0.800 14.096 -4.858 1.00 81.88 89 VAL A O 1
ATOM 777 N N . SER A 1 90 ? 0.414 13.240 -2.817 1.00 75.75 90 SER A N 1
ATOM 778 C CA . SER A 1 90 ? -0.916 13.809 -2.614 1.00 75.75 90 SER A CA 1
ATOM 779 C C . SER A 1 90 ? -1.175 14.064 -1.131 1.00 75.75 90 SER A C 1
ATOM 781 O O . SER A 1 90 ? -1.094 13.133 -0.328 1.00 75.75 90 SER A O 1
ATOM 783 N N . GLY A 1 91 ? -1.558 15.295 -0.788 1.00 66.12 91 GLY A N 1
ATOM 784 C CA . GLY A 1 91 ? -1.878 15.683 0.586 1.00 66.12 91 GLY A CA 1
ATOM 785 C C . GLY A 1 91 ? -0.648 15.879 1.478 1.00 66.12 91 GLY A C 1
ATOM 786 O O . GLY A 1 91 ? 0.446 15.400 1.184 1.00 66.12 91 GLY A O 1
ATOM 787 N N . GLY A 1 92 ? -0.851 16.613 2.570 1.00 66.44 92 GLY A N 1
ATOM 788 C CA . GLY A 1 92 ? 0.172 16.975 3.546 1.00 66.44 92 GLY A CA 1
ATOM 789 C C . GLY A 1 92 ? -0.284 18.140 4.427 1.00 66.44 92 GLY A C 1
ATOM 790 O O . GLY A 1 92 ? -1.463 18.499 4.417 1.00 66.44 92 GLY A O 1
ATOM 791 N N . LYS A 1 93 ? 0.639 18.756 5.177 1.00 62.03 93 LYS A N 1
ATOM 792 C CA . LYS A 1 93 ? 0.335 19.866 6.114 1.00 62.03 93 LYS A CA 1
ATOM 793 C C . LYS A 1 93 ? -0.243 21.138 5.476 1.00 62.03 93 LYS A C 1
ATOM 795 O O . LYS A 1 93 ? -0.804 21.959 6.197 1.00 62.03 93 LYS A O 1
ATOM 800 N N . VAL A 1 94 ? -0.110 21.320 4.161 1.00 57.91 94 VAL A N 1
ATOM 801 C CA . VAL A 1 94 ? -0.626 22.493 3.437 1.00 57.91 94 VAL A CA 1
ATOM 802 C C . VAL A 1 94 ? -1.782 22.057 2.542 1.00 57.91 94 VAL A C 1
ATOM 804 O O . VAL A 1 94 ? -1.605 21.254 1.625 1.00 57.91 94 VAL A O 1
ATOM 807 N N . SER A 1 95 ? -2.981 22.583 2.797 1.00 54.62 95 SER A N 1
ATOM 808 C CA . SER A 1 95 ? -4.151 22.313 1.962 1.00 54.62 95 SER A CA 1
ATOM 809 C C . SER A 1 95 ? -3.953 22.862 0.544 1.00 54.62 95 SER A C 1
ATOM 811 O O . SER A 1 95 ? -3.408 23.944 0.345 1.00 54.62 95 SER A O 1
ATOM 813 N N . ASN A 1 96 ? -4.395 22.091 -0.453 1.00 54.59 96 ASN A N 1
ATOM 814 C CA . ASN A 1 96 ? -4.271 22.390 -1.887 1.00 54.59 96 ASN A CA 1
ATOM 815 C C . ASN A 1 96 ? -2.829 22.583 -2.418 1.00 54.59 96 ASN A C 1
ATOM 817 O O . ASN A 1 96 ? -2.657 23.061 -3.539 1.00 54.59 96 ASN A O 1
ATOM 821 N N . ALA A 1 97 ? -1.795 22.175 -1.673 1.00 57.03 97 ALA A N 1
ATOM 822 C CA . ALA A 1 97 ? -0.428 22.146 -2.186 1.00 57.03 97 ALA A CA 1
ATOM 823 C C . ALA A 1 97 ? -0.219 21.012 -3.208 1.00 57.03 97 ALA A C 1
ATOM 825 O O . ALA A 1 97 ? -0.634 19.871 -2.995 1.00 57.03 97 ALA A O 1
ATOM 826 N N . LEU A 1 98 ? 0.481 21.328 -4.301 1.00 55.53 98 LEU A N 1
ATOM 827 C CA . LEU A 1 98 ? 1.060 20.350 -5.222 1.00 55.53 98 LEU A CA 1
ATOM 828 C C . LEU A 1 98 ? 2.539 20.176 -4.874 1.00 55.53 98 LEU A C 1
ATOM 830 O O . LEU A 1 98 ? 3.286 21.152 -4.842 1.00 55.53 98 LEU A O 1
ATOM 834 N N . TYR A 1 99 ? 2.952 18.939 -4.621 1.00 64.50 99 TYR A N 1
ATOM 835 C CA . TYR A 1 99 ? 4.305 18.615 -4.178 1.00 64.50 99 TYR A CA 1
ATOM 836 C C . TYR A 1 99 ? 5.172 18.177 -5.361 1.00 64.50 99 TYR A C 1
ATOM 838 O O . TYR A 1 99 ? 4.870 17.170 -6.001 1.00 64.50 99 TYR A O 1
ATOM 846 N N . ASP A 1 100 ? 6.260 18.905 -5.633 1.00 65.38 100 ASP A N 1
ATOM 847 C CA . ASP A 1 100 ? 7.302 18.399 -6.529 1.00 65.38 100 ASP A CA 1
ATOM 848 C C . ASP A 1 100 ? 8.136 17.316 -5.835 1.00 65.38 100 ASP A C 1
ATOM 850 O O . ASP A 1 100 ? 8.486 17.395 -4.657 1.00 65.38 100 ASP A O 1
ATOM 854 N N . VAL A 1 101 ? 8.479 16.311 -6.628 1.00 68.50 101 VAL A N 1
ATOM 855 C CA . VAL A 1 101 ? 9.211 15.109 -6.241 1.00 68.50 101 VAL A CA 1
ATOM 856 C C . VAL A 1 101 ? 10.528 14.959 -7.010 1.00 68.50 101 VAL A C 1
ATOM 858 O O . VAL A 1 101 ? 11.288 14.024 -6.757 1.00 68.50 101 VAL A O 1
ATOM 861 N N . THR A 1 102 ? 10.846 15.891 -7.914 1.00 67.94 102 THR A N 1
ATOM 862 C CA . THR A 1 102 ? 12.033 15.845 -8.777 1.00 67.94 102 THR A CA 1
ATOM 863 C C . THR A 1 102 ? 13.325 15.837 -7.965 1.00 67.94 102 THR A C 1
ATOM 865 O O . THR A 1 102 ? 14.172 14.982 -8.208 1.00 67.94 102 THR A O 1
ATOM 868 N N . LYS A 1 103 ? 13.484 16.711 -6.955 1.00 71.62 103 LYS A N 1
ATOM 869 C CA . LYS A 1 103 ? 14.673 16.657 -6.071 1.00 71.62 103 LYS A CA 1
ATOM 870 C C . LYS A 1 103 ? 14.619 15.536 -5.026 1.00 71.62 103 LYS A C 1
ATOM 872 O O . LYS A 1 103 ? 15.650 15.216 -4.442 1.00 71.62 103 LYS A O 1
ATOM 877 N N . LEU A 1 104 ? 13.457 14.920 -4.794 1.00 76.38 104 LEU A N 1
ATOM 878 C CA . LEU A 1 104 ? 13.356 13.752 -3.917 1.00 76.38 104 LEU A CA 1
ATOM 879 C C . LEU A 1 104 ? 13.946 12.508 -4.601 1.00 76.38 104 LEU A C 1
ATOM 881 O O . LEU A 1 104 ? 14.682 11.760 -3.967 1.00 76.38 104 LEU A O 1
ATOM 885 N N . ILE A 1 105 ? 13.665 12.318 -5.893 1.00 82.56 105 ILE A N 1
ATOM 886 C CA . ILE A 1 105 ? 14.050 11.136 -6.682 1.00 82.56 105 ILE A CA 1
ATOM 887 C C . ILE A 1 105 ? 15.547 10.770 -6.597 1.00 82.56 105 ILE A C 1
ATOM 889 O O . ILE A 1 105 ? 15.824 9.606 -6.306 1.00 82.56 105 ILE A O 1
ATOM 893 N N . PRO A 1 106 ? 16.520 11.691 -6.764 1.00 80.88 106 PRO A N 1
ATOM 894 C CA . PRO A 1 106 ? 17.936 11.392 -6.541 1.00 80.88 106 PRO A CA 1
ATOM 895 C C . PRO A 1 106 ? 18.211 10.842 -5.137 1.00 80.88 106 PRO A C 1
ATOM 897 O O . PRO A 1 106 ? 18.862 9.812 -5.001 1.00 80.88 106 PRO A O 1
ATOM 900 N N . SER A 1 107 ? 17.626 11.445 -4.099 1.00 80.25 107 SER A N 1
ATOM 901 C CA . SER A 1 107 ? 17.763 10.955 -2.724 1.00 80.25 107 SER A CA 1
ATOM 902 C C . SER A 1 107 ? 17.020 9.644 -2.449 1.00 80.25 107 SER A C 1
ATOM 904 O O . SER A 1 107 ? 17.388 8.974 -1.494 1.00 80.25 107 SER A O 1
ATOM 906 N N . LEU A 1 108 ? 16.022 9.244 -3.252 1.00 81.94 108 LEU A N 1
ATOM 907 C CA . LEU A 1 108 ? 15.447 7.888 -3.192 1.00 81.94 108 LEU A CA 1
ATOM 908 C C . LEU A 1 108 ? 16.375 6.864 -3.868 1.00 81.94 108 LEU A C 1
ATOM 910 O O . LEU A 1 108 ? 16.566 5.775 -3.333 1.00 81.94 108 LEU A O 1
ATOM 914 N N . ASN A 1 109 ? 16.986 7.239 -4.998 1.00 85.25 109 ASN A N 1
ATOM 915 C CA . ASN A 1 109 ? 17.984 6.441 -5.721 1.00 85.25 109 ASN A CA 1
ATOM 916 C C . ASN A 1 109 ? 19.287 6.232 -4.916 1.00 85.25 109 ASN A C 1
ATOM 918 O O . ASN A 1 109 ? 19.961 5.226 -5.103 1.00 85.25 109 ASN A O 1
ATOM 922 N N . GLU A 1 110 ? 19.645 7.155 -4.015 1.00 83.00 110 GLU A N 1
ATOM 923 C CA . GLU A 1 110 ? 20.793 7.019 -3.095 1.00 83.00 110 GLU A CA 1
ATOM 924 C C . GLU A 1 110 ? 20.599 5.938 -2.015 1.00 83.00 110 GLU A C 1
ATOM 926 O O . GLU A 1 110 ? 21.583 5.417 -1.492 1.00 83.00 110 GLU A O 1
ATOM 931 N N . ILE A 1 111 ? 19.352 5.635 -1.634 1.00 79.88 111 ILE A N 1
ATOM 932 C CA . ILE A 1 111 ? 19.023 4.872 -0.411 1.00 79.88 111 ILE A CA 1
ATOM 933 C C . ILE A 1 111 ? 18.216 3.590 -0.675 1.00 79.88 111 ILE A C 1
ATOM 935 O O . ILE A 1 111 ? 17.752 2.950 0.269 1.00 79.88 111 ILE A O 1
ATOM 939 N N . SER A 1 112 ? 18.002 3.231 -1.940 1.00 82.69 112 SER A N 1
ATOM 940 C CA . SER A 1 112 ? 17.149 2.114 -2.347 1.00 82.69 112 SER A CA 1
ATOM 941 C C . SER A 1 112 ? 17.671 1.452 -3.619 1.00 82.69 112 SER A C 1
ATOM 943 O O . SER A 1 112 ? 18.170 2.113 -4.522 1.00 82.69 112 SER A O 1
ATOM 945 N N . GLU A 1 113 ? 17.497 0.134 -3.719 1.00 84.19 113 GLU A N 1
ATOM 946 C CA . GLU A 1 113 ? 17.821 -0.647 -4.924 1.00 84.19 113 GLU A CA 1
ATOM 947 C C . GLU A 1 113 ? 16.816 -0.419 -6.074 1.00 84.19 113 GLU A C 1
ATOM 949 O O . GLU A 1 113 ? 17.012 -0.897 -7.195 1.00 84.19 113 GLU A O 1
ATOM 954 N N . TRP A 1 114 ? 15.722 0.298 -5.803 1.00 90.56 114 TRP A N 1
ATOM 955 C CA . TRP A 1 114 ? 14.748 0.726 -6.802 1.00 90.56 114 TRP A CA 1
ATOM 956 C C . TRP A 1 114 ? 15.228 1.984 -7.523 1.00 90.56 114 TRP A C 1
ATOM 958 O O . TRP A 1 114 ? 15.647 2.949 -6.890 1.00 90.56 114 TRP A O 1
ATOM 968 N N . LYS A 1 115 ? 15.088 2.004 -8.850 1.00 91.38 115 LYS A N 1
ATOM 969 C CA . LYS A 1 115 ? 15.342 3.188 -9.671 1.00 91.38 115 LYS A CA 1
ATOM 970 C C . LYS A 1 115 ? 14.076 4.023 -9.783 1.00 91.38 115 LYS A C 1
ATOM 972 O O . LYS A 1 115 ? 13.089 3.586 -10.363 1.00 91.38 115 LYS A O 1
ATOM 977 N N . PHE A 1 116 ? 14.108 5.229 -9.246 1.00 89.56 116 PHE A N 1
ATOM 978 C CA . PHE A 1 116 ? 13.023 6.193 -9.312 1.00 89.56 116 PHE A CA 1
ATOM 979 C C . PHE A 1 116 ? 13.233 7.127 -10.501 1.00 89.56 116 PHE A C 1
ATOM 981 O O . PHE A 1 116 ? 14.309 7.705 -10.660 1.00 89.56 116 PHE A O 1
ATOM 988 N N . ASN A 1 117 ? 12.186 7.290 -11.305 1.00 88.94 117 ASN A N 1
ATOM 989 C CA . ASN A 1 117 ? 12.104 8.209 -12.435 1.00 88.94 117 ASN A CA 1
ATOM 990 C C . ASN A 1 117 ? 10.750 8.930 -12.386 1.00 88.94 117 ASN A C 1
ATOM 992 O O . ASN A 1 117 ? 9.757 8.346 -11.952 1.00 88.94 117 ASN A O 1
ATOM 996 N N . LEU A 1 118 ? 10.672 10.170 -12.866 1.00 82.44 118 LEU A N 1
ATOM 997 C CA . LEU A 1 118 ? 9.374 10.767 -13.202 1.00 82.44 118 LEU A CA 1
ATOM 998 C C . LEU A 1 118 ? 8.798 10.100 -14.459 1.00 82.44 118 LEU A C 1
ATOM 1000 O O . LEU A 1 118 ? 9.524 9.488 -15.237 1.00 82.44 118 LEU A O 1
ATOM 1004 N N . THR A 1 119 ? 7.482 10.213 -14.625 1.00 72.19 119 THR A N 1
ATOM 1005 C CA . THR A 1 119 ? 6.756 9.804 -15.845 1.00 72.19 119 THR A CA 1
ATOM 1006 C C . THR A 1 119 ? 5.762 10.874 -16.282 1.00 72.19 119 THR A C 1
ATOM 1008 O O . THR A 1 119 ? 5.615 11.156 -17.464 1.00 72.19 119 THR A O 1
ATOM 1011 N N . ASP A 1 120 ? 5.149 11.575 -15.334 1.00 67.94 120 ASP A N 1
ATOM 1012 C CA . ASP A 1 120 ? 4.540 12.873 -15.600 1.00 67.94 120 ASP A CA 1
ATOM 1013 C C . ASP A 1 120 ? 4.759 13.805 -14.404 1.00 67.94 120 ASP A C 1
ATOM 1015 O O . ASP A 1 120 ? 5.394 13.431 -13.417 1.00 67.94 120 ASP A O 1
ATOM 1019 N N . LYS A 1 121 ? 4.215 15.020 -14.495 1.00 60.06 121 LYS A N 1
ATOM 1020 C CA . LYS A 1 121 ? 4.318 16.088 -13.491 1.00 60.06 121 LYS A CA 1
ATOM 1021 C C . LYS A 1 121 ? 3.931 15.665 -12.060 1.00 60.06 121 LYS A C 1
ATOM 1023 O O . LYS A 1 121 ? 4.332 16.339 -11.115 1.00 60.06 121 LYS A O 1
ATOM 1028 N N . TYR A 1 122 ? 3.154 14.593 -11.892 1.00 66.62 122 TYR A N 1
ATOM 1029 C CA . TYR A 1 122 ? 2.690 14.109 -10.589 1.00 66.62 122 TYR A CA 1
ATOM 1030 C C . TYR A 1 122 ? 3.046 12.638 -10.315 1.00 66.62 122 TYR A C 1
ATOM 1032 O O . TYR A 1 122 ? 3.073 12.245 -9.149 1.00 66.62 122 TYR A O 1
ATOM 1040 N N . ARG A 1 123 ? 3.317 11.823 -11.348 1.00 78.06 123 ARG A N 1
ATOM 1041 C CA . ARG A 1 123 ? 3.608 10.382 -11.230 1.00 78.06 123 ARG A CA 1
ATOM 1042 C C . ARG A 1 123 ? 5.100 10.051 -11.272 1.00 78.06 123 ARG A C 1
ATOM 1044 O O . ARG A 1 123 ? 5.780 10.267 -12.281 1.00 78.06 123 ARG A O 1
ATOM 1051 N N . ILE A 1 124 ? 5.564 9.377 -10.224 1.00 86.25 124 ILE A N 1
ATOM 1052 C CA . ILE A 1 124 ? 6.857 8.691 -10.161 1.00 86.25 124 ILE A CA 1
ATOM 1053 C C . ILE A 1 124 ? 6.668 7.222 -10.554 1.00 86.25 124 ILE A C 1
ATOM 1055 O O . ILE A 1 124 ? 5.743 6.561 -10.078 1.00 86.25 124 ILE A O 1
ATOM 1059 N N . ARG A 1 125 ? 7.587 6.696 -11.368 1.00 89.62 125 ARG A N 1
ATOM 1060 C CA . ARG A 1 125 ? 7.827 5.263 -11.558 1.00 89.62 125 ARG A CA 1
ATOM 1061 C C . ARG A 1 125 ? 9.032 4.852 -10.715 1.00 89.62 125 ARG A C 1
ATOM 1063 O O . ARG A 1 125 ? 10.151 5.267 -11.007 1.00 89.62 125 ARG A O 1
ATOM 1070 N N . ALA A 1 126 ? 8.820 4.024 -9.696 1.00 91.06 126 ALA A N 1
ATOM 1071 C CA . ALA A 1 126 ? 9.895 3.222 -9.117 1.00 91.06 126 ALA A CA 1
ATOM 1072 C C . ALA A 1 126 ? 9.997 1.918 -9.909 1.00 91.06 126 ALA A C 1
ATOM 1074 O O . ALA A 1 126 ? 8.993 1.229 -10.066 1.00 91.06 126 ALA A O 1
ATOM 1075 N N . GLU A 1 127 ? 11.183 1.548 -10.381 1.00 91.00 127 GLU A N 1
ATOM 1076 C CA . GLU A 1 127 ? 11.412 0.284 -11.079 1.00 91.00 127 GLU A CA 1
ATOM 1077 C C . GLU A 1 127 ? 12.514 -0.566 -10.432 1.00 91.00 127 GLU A C 1
ATOM 1079 O O . GLU A 1 127 ? 13.531 -0.047 -9.972 1.00 91.00 127 GLU A O 1
ATOM 1084 N N . THR A 1 128 ? 12.344 -1.889 -10.417 1.00 92.06 128 THR A N 1
ATOM 1085 C CA . THR A 1 128 ? 13.403 -2.831 -10.016 1.00 92.06 128 THR A CA 1
ATOM 1086 C C . THR A 1 128 ? 13.378 -4.109 -10.851 1.00 92.06 128 THR A C 1
ATOM 1088 O O . THR A 1 128 ? 12.357 -4.458 -11.448 1.00 92.06 128 THR A O 1
ATOM 1091 N N . LYS A 1 129 ? 14.519 -4.804 -10.925 1.00 89.19 129 LYS A N 1
ATOM 1092 C CA . LYS A 1 129 ? 14.722 -6.014 -11.738 1.00 89.19 129 LYS A CA 1
ATOM 1093 C C . LYS A 1 129 ? 15.191 -7.169 -10.857 1.00 89.19 129 LYS A C 1
ATOM 1095 O O . LYS A 1 129 ? 16.365 -7.258 -10.509 1.00 89.19 129 LYS A O 1
ATOM 1100 N N . LEU A 1 130 ? 14.269 -8.071 -10.529 1.00 85.69 130 LEU A N 1
ATOM 1101 C CA . LEU A 1 130 ? 14.550 -9.291 -9.776 1.00 85.69 130 LEU A CA 1
ATOM 1102 C C . LEU A 1 130 ? 15.093 -10.374 -10.717 1.00 85.69 130 LEU A C 1
ATOM 1104 O O . LEU A 1 130 ? 14.510 -10.624 -11.772 1.00 85.69 130 LEU A O 1
ATOM 1108 N N . LYS A 1 131 ? 16.147 -11.090 -10.306 1.00 87.19 131 LYS A N 1
ATOM 1109 C CA . LYS A 1 131 ? 16.666 -12.296 -10.995 1.00 87.19 131 LYS A CA 1
ATOM 1110 C C . LYS A 1 131 ? 15.818 -13.547 -10.699 1.00 87.19 131 LYS A C 1
ATOM 1112 O O . LYS A 1 131 ? 16.345 -14.633 -10.492 1.00 87.19 131 LYS A O 1
ATOM 1117 N N . SER A 1 132 ? 14.508 -13.357 -10.579 1.00 80.31 132 SER A N 1
ATOM 1118 C CA . SER A 1 132 ? 13.564 -14.341 -10.062 1.00 80.31 132 SER A CA 1
ATOM 1119 C C . SER A 1 132 ? 12.175 -14.113 -10.643 1.00 80.31 132 SER A C 1
ATOM 1121 O O . SER A 1 132 ? 11.794 -12.984 -10.968 1.00 80.31 132 SER A O 1
ATOM 1123 N N . THR A 1 133 ? 11.424 -15.200 -10.770 1.00 73.25 133 THR A N 1
ATOM 1124 C CA . THR A 1 133 ? 10.004 -15.241 -11.147 1.00 73.25 133 THR A CA 1
ATOM 1125 C C . THR A 1 133 ? 9.123 -15.707 -9.984 1.00 73.25 133 THR A C 1
ATOM 1127 O O . THR A 1 133 ? 7.916 -15.883 -10.149 1.00 73.25 133 THR A O 1
ATOM 1130 N N . ASN A 1 134 ? 9.707 -15.907 -8.795 1.00 77.88 134 ASN A N 1
ATOM 1131 C CA . ASN A 1 134 ? 8.986 -16.352 -7.611 1.00 77.88 134 ASN A CA 1
ATOM 1132 C C . ASN A 1 134 ? 8.006 -15.271 -7.141 1.00 77.88 134 ASN A C 1
ATOM 1134 O O . ASN A 1 134 ? 8.397 -14.176 -6.730 1.00 77.88 134 ASN A O 1
ATOM 1138 N N . ARG A 1 135 ? 6.716 -15.614 -7.141 1.00 70.44 135 ARG A N 1
ATOM 1139 C CA . ARG A 1 135 ? 5.630 -14.736 -6.703 1.00 70.44 135 ARG A CA 1
ATOM 1140 C C . ARG A 1 135 ? 5.838 -14.182 -5.288 1.00 70.44 135 ARG A C 1
ATOM 1142 O O . ARG A 1 135 ? 5.520 -13.021 -5.058 1.00 70.44 135 ARG A O 1
ATOM 1149 N N . ILE A 1 136 ? 6.405 -14.969 -4.371 1.00 74.69 136 ILE A N 1
ATOM 1150 C CA . ILE A 1 136 ? 6.635 -14.544 -2.981 1.00 74.69 136 ILE A CA 1
ATOM 1151 C C . ILE A 1 136 ? 7.684 -13.423 -2.921 1.00 74.69 136 ILE A C 1
ATOM 1153 O O . ILE A 1 136 ? 7.497 -12.447 -2.202 1.00 74.69 136 ILE A O 1
ATOM 1157 N N . GLU A 1 137 ? 8.755 -13.517 -3.711 1.00 77.44 137 GLU A N 1
ATOM 1158 C CA . GLU A 1 137 ? 9.808 -12.491 -3.783 1.00 77.44 137 GLU A CA 1
ATOM 1159 C C . GLU A 1 137 ? 9.311 -11.215 -4.483 1.00 77.44 137 GLU A C 1
ATOM 1161 O O . GLU A 1 137 ? 9.646 -10.105 -4.070 1.00 77.44 137 GLU A O 1
ATOM 1166 N N . ILE A 1 138 ? 8.448 -11.359 -5.496 1.00 75.38 138 ILE A N 1
ATOM 1167 C CA . ILE A 1 138 ? 7.763 -10.240 -6.164 1.00 75.38 138 ILE A CA 1
ATOM 1168 C C . ILE A 1 138 ? 6.848 -9.504 -5.172 1.00 75.38 138 ILE A C 1
ATOM 1170 O O . ILE A 1 138 ? 6.940 -8.284 -5.034 1.00 75.38 138 ILE A O 1
ATOM 1174 N N . GLU A 1 139 ? 6.007 -10.234 -4.432 1.00 77.44 139 GLU A N 1
ATOM 1175 C CA . GLU A 1 139 ? 5.119 -9.667 -3.411 1.00 77.44 139 GLU A CA 1
ATOM 1176 C C . GLU A 1 139 ? 5.913 -9.040 -2.251 1.00 77.44 139 GLU A C 1
ATOM 1178 O O . GLU A 1 139 ? 5.562 -7.952 -1.792 1.00 77.44 139 GLU A O 1
ATOM 1183 N N . GLN A 1 140 ? 7.022 -9.643 -1.810 1.00 82.56 140 GLN A N 1
ATOM 1184 C CA . GLN A 1 140 ? 7.940 -9.031 -0.838 1.00 82.56 140 GLN A CA 1
ATOM 1185 C C . GLN A 1 140 ? 8.545 -7.725 -1.367 1.00 82.56 140 GLN A C 1
ATOM 1187 O O . GLN A 1 140 ? 8.552 -6.725 -0.652 1.00 82.56 140 GLN A O 1
ATOM 1192 N N . SER A 1 141 ? 8.995 -7.696 -2.624 1.00 84.94 141 SER A N 1
ATOM 1193 C CA . SER A 1 141 ? 9.568 -6.496 -3.239 1.00 84.94 141 SER A CA 1
ATOM 1194 C C . SER A 1 141 ? 8.549 -5.348 -3.306 1.00 84.94 141 SER A C 1
ATOM 1196 O O . SER A 1 141 ? 8.861 -4.229 -2.896 1.00 84.94 141 SER A O 1
ATOM 1198 N N . ILE A 1 142 ? 7.298 -5.637 -3.695 1.00 81.56 142 ILE A N 1
ATOM 1199 C CA . ILE A 1 142 ? 6.181 -4.671 -3.701 1.00 81.56 142 ILE A CA 1
ATOM 1200 C C . ILE A 1 142 ? 5.868 -4.159 -2.279 1.00 81.56 142 ILE A C 1
ATOM 1202 O O . ILE A 1 142 ? 5.692 -2.957 -2.069 1.00 81.56 142 ILE A O 1
ATOM 1206 N N . ASN A 1 143 ? 5.866 -5.039 -1.273 1.00 82.81 143 ASN A N 1
ATOM 1207 C CA . ASN A 1 143 ? 5.681 -4.641 0.129 1.00 82.81 143 ASN A CA 1
ATOM 1208 C C . ASN A 1 143 ? 6.848 -3.789 0.670 1.00 82.81 143 ASN A C 1
ATOM 1210 O O . ASN A 1 143 ? 6.629 -2.898 1.500 1.00 82.81 143 ASN A O 1
ATOM 1214 N N . ASN A 1 144 ? 8.075 -4.025 0.195 1.00 88.81 144 ASN A N 1
ATOM 1215 C CA . ASN A 1 144 ? 9.257 -3.252 0.572 1.00 88.81 144 ASN A CA 1
ATOM 1216 C C . ASN A 1 144 ? 9.189 -1.825 0.011 1.00 88.81 144 ASN A C 1
ATOM 1218 O O . ASN A 1 144 ? 9.322 -0.877 0.786 1.00 88.81 144 ASN A O 1
ATOM 1222 N N . ILE A 1 145 ? 8.892 -1.646 -1.284 1.00 90.31 145 ILE A N 1
ATOM 1223 C CA . ILE A 1 145 ? 8.721 -0.303 -1.870 1.00 90.31 145 ILE A CA 1
ATOM 1224 C C . ILE A 1 145 ? 7.527 0.440 -1.259 1.00 90.31 145 ILE A C 1
ATOM 1226 O O . ILE A 1 145 ? 7.646 1.622 -0.949 1.00 90.31 145 ILE A O 1
ATOM 1230 N N . GLN A 1 146 ? 6.408 -0.232 -0.966 1.00 86.06 146 GLN A N 1
ATOM 1231 C CA . GLN A 1 146 ? 5.297 0.431 -0.276 1.00 86.06 146 GLN A CA 1
ATOM 1232 C C . GLN A 1 146 ? 5.655 0.825 1.169 1.00 86.06 146 GLN A C 1
ATOM 1234 O O . GLN A 1 146 ? 5.271 1.900 1.626 1.00 86.06 146 GLN A O 1
ATOM 1239 N N . THR A 1 147 ? 6.436 0.009 1.886 1.00 88.44 147 THR A N 1
ATOM 1240 C CA . THR A 1 147 ? 6.953 0.367 3.222 1.00 88.44 147 THR A CA 1
ATOM 1241 C C . THR A 1 147 ? 7.912 1.559 3.155 1.00 88.44 147 THR A C 1
ATOM 1243 O O . THR A 1 147 ? 7.807 2.469 3.975 1.00 88.44 147 THR A O 1
ATOM 1246 N N . PHE A 1 148 ? 8.788 1.592 2.150 1.00 89.06 148 PHE A N 1
ATOM 1247 C CA . PHE A 1 148 ? 9.712 2.692 1.880 1.00 89.06 148 PHE A CA 1
ATOM 1248 C C . PHE A 1 148 ? 8.977 4.014 1.604 1.00 89.06 148 PHE A C 1
ATOM 1250 O O . PHE A 1 148 ? 9.271 5.022 2.243 1.00 89.06 148 PHE A O 1
ATOM 1257 N N . LEU A 1 149 ? 7.955 3.997 0.742 1.00 89.38 149 LEU A N 1
ATOM 1258 C CA . LEU A 1 149 ? 7.137 5.177 0.439 1.00 89.38 149 LEU A CA 1
ATOM 1259 C C . LEU A 1 149 ? 6.317 5.659 1.649 1.00 89.38 149 LEU A C 1
ATOM 1261 O O . LEU A 1 149 ? 6.232 6.862 1.888 1.00 89.38 149 LEU A O 1
ATOM 1265 N N . ASN A 1 150 ? 5.779 4.743 2.465 1.00 84.81 150 ASN A N 1
ATOM 1266 C CA . ASN A 1 150 ? 5.126 5.100 3.732 1.00 84.81 150 ASN A CA 1
ATOM 1267 C C . ASN A 1 150 ? 6.097 5.817 4.696 1.00 84.81 150 ASN A C 1
ATOM 1269 O O . ASN A 1 150 ? 5.716 6.799 5.334 1.00 84.81 150 ASN A O 1
ATOM 1273 N N . ALA A 1 151 ? 7.348 5.349 4.793 1.00 85.00 151 ALA A N 1
ATOM 1274 C CA . ALA A 1 151 ? 8.376 5.978 5.625 1.00 85.00 151 ALA A CA 1
ATOM 1275 C C . ALA A 1 151 ? 8.796 7.356 5.082 1.00 85.00 151 ALA A C 1
ATOM 1277 O O . ALA A 1 151 ? 8.899 8.309 5.853 1.00 85.00 151 ALA A O 1
ATOM 1278 N N . SER A 1 152 ? 8.967 7.491 3.759 1.00 84.75 152 SER A N 1
ATOM 1279 C CA . SER A 1 152 ? 9.216 8.785 3.105 1.00 84.75 152 SER A CA 1
ATOM 1280 C C . SER A 1 152 ? 8.092 9.796 3.368 1.00 84.75 152 SER A C 1
ATOM 1282 O O . SER A 1 152 ? 8.373 10.971 3.599 1.00 84.75 152 SER A O 1
ATOM 1284 N N . GLY A 1 153 ? 6.832 9.342 3.373 1.00 84.75 153 GLY A N 1
ATOM 1285 C CA . GLY A 1 153 ? 5.658 10.189 3.604 1.00 84.75 153 GLY A CA 1
ATOM 1286 C C . GLY A 1 153 ? 5.591 10.786 5.000 1.00 84.75 153 GLY A C 1
ATOM 1287 O O . GLY A 1 153 ? 5.456 12.001 5.148 1.00 84.75 153 GLY A O 1
ATOM 1288 N N . PHE A 1 154 ? 5.785 9.951 6.026 1.00 80.25 154 PHE A N 1
ATOM 1289 C CA . PHE A 1 154 ? 5.815 10.400 7.421 1.00 80.25 154 PHE A CA 1
ATOM 1290 C C . PHE A 1 154 ? 6.855 11.505 7.667 1.00 80.25 154 PHE A C 1
ATOM 1292 O O . PHE A 1 154 ? 6.591 12.451 8.399 1.00 80.25 154 PHE A O 1
ATOM 1299 N N . ILE A 1 155 ? 8.033 11.397 7.049 1.00 79.75 155 ILE A N 1
ATOM 1300 C CA . ILE A 1 155 ? 9.178 12.277 7.336 1.00 79.75 155 ILE A CA 1
ATOM 1301 C C . ILE A 1 155 ? 9.044 13.642 6.664 1.00 79.75 155 ILE A C 1
ATOM 1303 O O . ILE A 1 155 ? 9.569 14.627 7.174 1.00 79.75 155 ILE A O 1
ATOM 1307 N N . ARG A 1 156 ? 8.335 13.704 5.534 1.00 75.69 156 ARG A N 1
ATOM 1308 C CA . ARG A 1 156 ? 8.099 14.941 4.781 1.00 75.69 156 ARG A CA 1
ATOM 1309 C C . ARG A 1 156 ? 6.724 15.564 5.034 1.00 75.69 156 ARG A C 1
ATOM 1311 O O . ARG A 1 156 ? 6.425 16.586 4.430 1.00 75.69 156 ARG A O 1
ATOM 1318 N N . ASP A 1 157 ? 5.903 14.958 5.896 1.00 78.12 157 ASP A N 1
ATOM 1319 C CA . ASP A 1 157 ? 4.493 15.311 6.110 1.00 78.12 157 ASP A CA 1
ATOM 1320 C C . ASP A 1 157 ? 3.664 15.332 4.803 1.00 78.12 157 ASP A C 1
ATOM 1322 O O . ASP A 1 157 ? 2.840 16.229 4.601 1.00 78.12 157 ASP A O 1
ATOM 1326 N N . ILE A 1 158 ? 3.884 14.354 3.910 1.00 82.56 158 ILE A N 1
ATOM 1327 C CA . ILE A 1 158 ? 3.191 14.217 2.610 1.00 82.56 158 ILE A CA 1
ATOM 1328 C C . ILE A 1 158 ? 2.683 12.790 2.378 1.00 82.56 158 ILE A C 1
ATOM 1330 O O . ILE A 1 158 ? 3.325 11.820 2.777 1.00 82.56 158 ILE A O 1
ATOM 1334 N N . GLY A 1 159 ? 1.550 12.635 1.694 1.00 81.50 159 GLY A N 1
ATOM 1335 C CA . GLY A 1 159 ? 1.025 11.315 1.337 1.00 81.50 159 GLY A CA 1
ATOM 1336 C C . GLY A 1 159 ? 1.654 10.761 0.055 1.00 81.50 159 GLY A C 1
ATOM 1337 O O . GLY A 1 159 ? 1.602 11.412 -0.985 1.00 81.50 159 GLY A O 1
ATOM 1338 N N . PHE A 1 160 ? 2.184 9.535 0.093 1.00 86.62 160 PHE A N 1
ATOM 1339 C CA . PHE A 1 160 ? 2.564 8.778 -1.112 1.00 86.62 160 PHE A CA 1
ATOM 1340 C C . PHE A 1 160 ? 1.470 7.766 -1.464 1.00 86.62 160 PHE A C 1
ATOM 1342 O O . PHE A 1 160 ? 1.210 6.837 -0.697 1.00 86.62 160 PHE A O 1
ATOM 1349 N N . HIS A 1 161 ? 0.846 7.919 -2.632 1.00 82.31 161 HIS A N 1
ATOM 1350 C CA . HIS A 1 161 ? -0.251 7.068 -3.090 1.00 82.31 161 HIS A CA 1
ATOM 1351 C C . HIS A 1 161 ? 0.152 6.262 -4.332 1.00 82.31 161 HIS A C 1
ATOM 1353 O O . HIS A 1 161 ? 0.257 6.802 -5.436 1.00 82.31 161 HIS A O 1
ATOM 1359 N N . ILE A 1 162 ? 0.351 4.951 -4.157 1.00 83.00 162 ILE A N 1
ATOM 1360 C CA . ILE A 1 162 ? 0.524 4.005 -5.268 1.00 83.00 162 ILE A CA 1
ATOM 1361 C C . ILE A 1 162 ? -0.799 3.902 -6.028 1.00 83.00 162 ILE A C 1
ATOM 1363 O O . ILE A 1 162 ? -1.784 3.407 -5.485 1.00 83.00 162 ILE A O 1
ATOM 1367 N N . GLN A 1 163 ? -0.797 4.345 -7.286 1.00 78.12 163 GLN A N 1
ATOM 1368 C CA . GLN A 1 163 ? -1.955 4.261 -8.175 1.00 78.12 163 GLN A CA 1
ATOM 1369 C C . GLN A 1 163 ? -2.100 2.850 -8.747 1.00 78.12 163 GLN A C 1
ATOM 1371 O O . GLN A 1 163 ? -3.198 2.306 -8.801 1.00 78.12 163 GLN A O 1
ATOM 1376 N N . HIS A 1 164 ? -0.986 2.267 -9.196 1.00 74.06 164 HIS A N 1
ATOM 1377 C CA . HIS A 1 164 ? -0.909 0.896 -9.692 1.00 74.06 164 HIS A CA 1
ATOM 1378 C C . HIS A 1 164 ? 0.549 0.421 -9.733 1.00 74.06 164 HIS A C 1
ATOM 1380 O O . HIS A 1 164 ? 1.489 1.196 -9.549 1.00 74.06 164 HIS A O 1
ATOM 1386 N N . TYR A 1 165 ? 0.744 -0.862 -10.017 1.00 78.44 165 TYR A N 1
ATOM 1387 C CA . TYR A 1 165 ? 2.042 -1.415 -10.378 1.00 78.44 165 TYR A CA 1
ATOM 1388 C C . TYR A 1 165 ? 1.886 -2.391 -11.546 1.00 78.44 165 TYR A C 1
ATOM 1390 O O . TYR A 1 165 ? 0.823 -2.984 -11.729 1.00 78.44 165 TYR A O 1
ATOM 1398 N N . THR A 1 166 ? 2.941 -2.560 -12.338 1.00 73.62 166 THR A N 1
ATOM 1399 C CA . THR A 1 166 ? 3.033 -3.576 -13.388 1.00 73.62 166 THR A CA 1
ATOM 1400 C C . THR A 1 166 ? 4.148 -4.558 -13.049 1.00 73.62 166 THR A C 1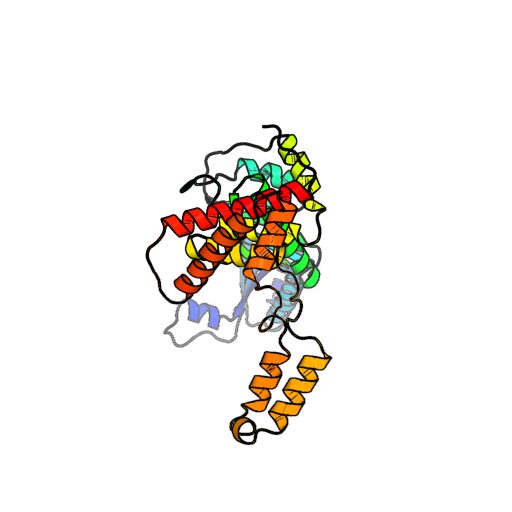
ATOM 1402 O O . THR A 1 166 ? 5.213 -4.178 -12.562 1.00 73.62 166 THR A O 1
ATOM 1405 N N . VAL A 1 167 ? 3.880 -5.843 -13.280 1.00 72.62 167 VAL A N 1
ATOM 1406 C CA . VAL A 1 167 ? 4.830 -6.942 -13.087 1.00 72.62 167 VAL A CA 1
ATOM 1407 C C . VAL A 1 167 ? 5.025 -7.592 -14.449 1.00 72.62 167 VAL A C 1
ATOM 1409 O O . VAL A 1 167 ? 4.121 -8.256 -14.953 1.00 72.62 167 VAL A O 1
ATOM 1412 N N . SER A 1 168 ? 6.188 -7.372 -15.055 1.00 70.25 168 SER A N 1
ATOM 1413 C CA . SER A 1 168 ? 6.503 -7.838 -16.405 1.00 70.25 168 SER A CA 1
ATOM 1414 C C . SER A 1 168 ? 7.629 -8.873 -16.361 1.00 70.25 168 SER A C 1
ATOM 1416 O O . SER A 1 168 ? 8.656 -8.618 -15.725 1.00 70.25 168 SER A O 1
ATOM 1418 N N . PRO A 1 169 ? 7.506 -10.024 -17.045 1.00 68.19 169 PRO A N 1
ATOM 1419 C CA . PRO A 1 169 ? 8.627 -10.944 -17.194 1.00 68.19 169 PRO A CA 1
ATOM 1420 C C . PRO A 1 169 ? 9.768 -10.263 -17.958 1.00 68.19 169 PRO A C 1
ATOM 1422 O O . PRO A 1 169 ? 9.534 -9.579 -18.954 1.00 68.19 169 PRO A O 1
ATOM 1425 N N . ILE A 1 170 ? 11.007 -10.476 -17.516 1.00 74.75 170 ILE A N 1
ATOM 1426 C CA . ILE A 1 170 ? 12.202 -10.113 -18.286 1.00 74.75 170 ILE A CA 1
ATOM 1427 C C . ILE A 1 170 ? 12.456 -11.268 -19.266 1.00 74.75 170 ILE A C 1
ATOM 1429 O O . ILE A 1 170 ? 12.827 -12.352 -18.804 1.00 74.75 170 ILE A O 1
ATOM 1433 N N . PRO A 1 171 ? 12.233 -11.091 -20.583 1.00 69.50 171 PRO A N 1
ATOM 1434 C CA . PRO A 1 171 ? 12.462 -12.150 -21.561 1.00 69.50 171 PRO A CA 1
ATOM 1435 C C . PRO A 1 171 ? 13.956 -12.470 -21.670 1.00 69.50 171 PRO A C 1
ATOM 1437 O O . PRO A 1 171 ? 14.809 -11.648 -21.329 1.00 69.50 171 PRO A O 1
ATOM 1440 N N . ARG A 1 172 ? 14.283 -13.647 -22.209 1.00 70.38 172 ARG A N 1
ATOM 1441 C CA . ARG A 1 172 ? 15.666 -14.037 -22.501 1.00 70.38 172 ARG A CA 1
ATOM 1442 C C . ARG A 1 172 ? 16.326 -13.095 -23.513 1.00 70.38 172 ARG A C 1
ATOM 1444 O O . ARG A 1 172 ? 17.501 -12.782 -23.349 1.00 70.38 172 ARG A O 1
ATOM 1451 N N . TYR A 1 173 ? 15.568 -12.612 -24.503 1.00 68.12 173 TYR A N 1
ATOM 1452 C CA . TYR A 1 173 ? 16.000 -11.547 -25.414 1.00 68.12 173 TYR A CA 1
ATOM 1453 C C . TYR A 1 173 ? 14.832 -10.631 -25.819 1.00 68.12 173 TYR A C 1
ATOM 1455 O O . TYR A 1 173 ? 13.720 -11.102 -26.069 1.00 68.12 173 TYR A O 1
ATOM 1463 N N . GLY A 1 174 ? 15.108 -9.331 -25.951 1.00 56.41 174 GLY A N 1
ATOM 1464 C CA . GLY A 1 174 ? 14.187 -8.327 -26.496 1.00 56.41 174 GLY A CA 1
ATOM 1465 C C . GLY A 1 174 ? 13.953 -7.116 -25.590 1.00 56.41 174 GLY A C 1
ATOM 1466 O O . GLY A 1 174 ? 14.402 -7.073 -24.445 1.00 56.41 174 GLY A O 1
ATOM 1467 N N . LEU A 1 175 ? 13.253 -6.112 -26.125 1.00 48.94 175 LEU A N 1
ATOM 1468 C CA . LEU A 1 175 ? 12.917 -4.878 -25.406 1.00 48.94 175 LEU A CA 1
ATOM 1469 C C . LEU A 1 175 ? 11.824 -5.099 -24.349 1.00 48.94 175 LEU A C 1
ATOM 1471 O O . LEU A 1 175 ? 10.901 -5.890 -24.541 1.00 48.94 175 LEU A O 1
ATOM 1475 N N . ILE A 1 176 ? 11.896 -4.325 -23.262 1.00 50.25 176 ILE A N 1
ATOM 1476 C CA . ILE A 1 176 ? 10.841 -4.220 -22.245 1.00 50.25 176 ILE A CA 1
ATOM 1477 C C . ILE A 1 176 ? 10.160 -2.859 -22.426 1.00 50.25 176 ILE A C 1
ATOM 1479 O O . ILE A 1 176 ? 10.806 -1.824 -22.276 1.00 50.25 176 ILE A O 1
ATOM 1483 N N . GLY A 1 177 ? 8.889 -2.855 -22.831 1.00 39.84 177 GLY A N 1
ATOM 1484 C CA . GLY A 1 177 ? 8.193 -1.638 -23.262 1.00 39.84 177 GLY A CA 1
ATOM 1485 C C . GLY A 1 177 ? 7.635 -0.792 -22.113 1.00 39.84 177 GLY A C 1
ATOM 1486 O O . GLY A 1 177 ? 7.038 -1.331 -21.183 1.00 39.84 177 GLY A O 1
ATOM 1487 N N . GLY A 1 178 ? 7.771 0.535 -22.221 1.00 37.00 178 GLY A N 1
ATOM 1488 C CA . GLY A 1 178 ? 7.080 1.497 -21.357 1.00 37.00 178 GLY A CA 1
ATOM 1489 C C . GLY A 1 178 ? 7.729 2.884 -21.325 1.00 37.00 178 GLY A C 1
ATOM 1490 O O . GLY A 1 178 ? 8.725 3.077 -20.632 1.00 37.00 178 GLY A O 1
ATOM 1491 N N . SER A 1 179 ? 7.132 3.863 -22.011 1.00 31.97 179 SER A N 1
ATOM 1492 C CA . SER A 1 179 ? 7.497 5.281 -21.893 1.00 31.97 179 SER A CA 1
ATOM 1493 C C . SER A 1 179 ? 6.306 6.219 -22.120 1.00 31.97 179 SER A C 1
ATOM 1495 O O . SER A 1 179 ? 5.470 6.002 -22.994 1.00 31.97 179 SER A O 1
ATOM 1497 N N . MET A 1 180 ? 6.263 7.266 -21.301 1.00 28.42 180 MET A N 1
ATOM 1498 C CA . MET A 1 180 ? 5.633 8.569 -21.516 1.00 28.42 180 MET A CA 1
ATOM 1499 C C . MET A 1 180 ? 6.278 9.494 -20.476 1.00 28.42 180 MET A C 1
ATOM 1501 O O . MET A 1 180 ? 6.444 9.071 -19.331 1.00 28.42 180 MET A O 1
ATOM 1505 N N . ASP A 1 181 ? 6.657 10.703 -20.894 1.00 28.70 181 ASP A N 1
ATOM 1506 C CA . ASP A 1 181 ? 7.421 11.682 -20.109 1.00 28.70 181 ASP A CA 1
ATOM 1507 C C . ASP A 1 181 ? 6.777 13.075 -20.239 1.00 28.70 181 ASP A C 1
ATOM 1509 O O . ASP A 1 181 ? 6.266 13.406 -21.311 1.00 28.70 181 ASP A O 1
ATOM 1513 N N . LEU A 1 182 ? 6.836 13.923 -19.198 1.00 26.16 182 LEU A N 1
ATOM 1514 C CA . LEU A 1 182 ? 6.561 15.372 -19.297 1.00 26.16 182 LEU A CA 1
ATOM 1515 C C . LEU A 1 182 ? 7.145 16.183 -18.114 1.00 26.16 182 LEU A C 1
ATOM 1517 O O . LEU A 1 182 ? 7.484 15.635 -17.069 1.00 26.16 182 LEU A O 1
ATOM 1521 N N . TRP A 1 183 ? 7.302 17.497 -18.324 1.00 28.95 183 TRP A N 1
ATOM 1522 C CA . TRP A 1 183 ? 8.293 18.377 -17.672 1.00 28.95 183 TRP A CA 1
ATOM 1523 C C . TRP A 1 183 ? 7.862 19.013 -16.319 1.00 28.95 183 TRP A C 1
ATOM 1525 O O . TRP A 1 183 ? 6.678 19.031 -15.974 1.00 28.95 183 TRP A O 1
ATOM 1535 N N . THR A 1 184 ? 8.828 19.550 -15.549 1.00 30.50 184 THR A N 1
ATOM 1536 C CA . THR A 1 184 ? 8.717 19.838 -14.093 1.00 30.50 184 THR A CA 1
ATOM 1537 C C . THR A 1 184 ? 9.234 21.221 -13.620 1.00 30.50 184 THR A C 1
ATOM 1539 O O . THR A 1 184 ? 9.846 21.974 -14.374 1.00 30.50 184 THR A O 1
ATOM 1542 N N . GLN A 1 185 ? 8.986 21.550 -12.338 1.00 26.66 185 GLN A N 1
ATOM 1543 C CA . GLN A 1 185 ? 9.610 22.624 -11.529 1.00 26.66 185 GLN A CA 1
ATOM 1544 C C . GLN A 1 185 ? 9.831 22.114 -10.083 1.00 26.66 185 GLN A C 1
ATOM 1546 O O . GLN A 1 185 ? 9.213 21.127 -9.705 1.00 26.66 185 GLN A O 1
ATOM 1551 N N . LEU A 1 186 ? 10.724 22.735 -9.295 1.00 27.53 186 LEU A N 1
ATOM 1552 C CA . LEU A 1 186 ? 11.507 22.053 -8.239 1.00 27.53 186 LEU A CA 1
ATOM 1553 C C . LEU A 1 186 ? 11.134 22.378 -6.765 1.00 27.53 186 LEU A C 1
ATOM 1555 O O . LEU A 1 186 ? 10.974 23.544 -6.420 1.00 27.53 186 LEU A O 1
ATOM 1559 N N . SER A 1 187 ? 11.163 21.374 -5.871 1.00 33.03 187 SER A N 1
ATOM 1560 C CA . SER A 1 187 ? 11.163 21.480 -4.379 1.00 33.03 187 SER A CA 1
ATOM 1561 C C . SER A 1 187 ? 12.498 21.014 -3.751 1.00 33.03 187 SER A C 1
ATOM 1563 O O . SER A 1 187 ? 13.372 20.594 -4.497 1.00 33.03 187 SER A O 1
ATOM 1565 N N . ASP A 1 188 ? 12.740 21.130 -2.435 1.00 33.78 188 ASP A N 1
ATOM 1566 C CA . ASP A 1 188 ? 14.099 21.069 -1.822 1.00 33.78 188 ASP A CA 1
ATOM 1567 C C . ASP A 1 188 ? 14.488 19.777 -1.044 1.00 33.78 188 ASP A C 1
ATOM 1569 O O . ASP A 1 188 ? 13.609 19.003 -0.667 1.00 33.78 188 ASP A O 1
ATOM 1573 N N . PRO A 1 189 ? 15.801 19.488 -0.832 1.00 41.44 189 PRO A N 1
ATOM 1574 C CA . PRO A 1 189 ? 16.311 18.201 -0.306 1.00 41.44 189 PRO A CA 1
ATOM 1575 C C . PRO A 1 189 ? 16.103 17.948 1.210 1.00 41.44 189 PRO A C 1
ATOM 1577 O O . PRO A 1 189 ? 15.458 18.724 1.913 1.00 41.44 189 PRO A O 1
ATOM 1580 N N . LEU A 1 190 ? 16.597 16.801 1.705 1.00 53.91 190 LEU A N 1
ATOM 1581 C CA . LEU A 1 190 ? 16.559 16.372 3.118 1.00 53.91 190 LEU A CA 1
ATOM 1582 C C . LEU A 1 190 ? 17.759 16.902 3.925 1.00 53.91 190 LEU A C 1
ATOM 1584 O O . LEU A 1 190 ? 18.910 16.766 3.502 1.00 53.91 190 LEU A O 1
ATOM 1588 N N . THR A 1 191 ? 17.498 17.396 5.135 1.00 66.06 191 THR A N 1
ATOM 1589 C CA . THR A 1 191 ? 18.502 17.748 6.155 1.00 66.06 191 THR A CA 1
ATOM 1590 C C . THR A 1 191 ? 19.136 16.508 6.808 1.00 66.06 191 THR A C 1
ATOM 1592 O O . THR A 1 191 ? 18.658 15.381 6.660 1.00 66.06 191 THR A O 1
ATOM 1595 N N . LYS A 1 192 ? 20.227 16.696 7.569 1.00 70.19 192 LYS A N 1
ATOM 1596 C CA . LYS A 1 192 ? 20.874 15.601 8.322 1.00 70.19 192 LYS A CA 1
ATOM 1597 C C . LYS A 1 192 ? 19.957 15.002 9.397 1.00 70.19 192 LYS A C 1
ATOM 1599 O O . LYS A 1 192 ? 19.930 13.783 9.552 1.00 70.19 192 LYS A O 1
ATOM 1604 N N . ASP A 1 193 ? 19.181 15.830 10.087 1.00 71.00 193 ASP A N 1
ATOM 1605 C CA . ASP A 1 193 ? 18.367 15.394 11.227 1.00 71.00 193 ASP A CA 1
ATOM 1606 C C . ASP A 1 193 ? 17.149 14.570 10.786 1.00 71.00 193 ASP A C 1
ATOM 1608 O O . ASP A 1 193 ? 16.773 13.608 11.457 1.00 71.00 193 ASP A O 1
ATOM 1612 N N . GLU A 1 194 ? 16.564 14.887 9.624 1.00 61.75 194 GLU A N 1
ATOM 1613 C CA . GLU A 1 194 ? 15.545 14.044 8.981 1.00 61.75 194 GLU A CA 1
ATOM 1614 C C . GLU A 1 194 ? 16.113 12.654 8.633 1.00 61.75 194 GLU A C 1
ATOM 1616 O O . GLU A 1 194 ? 15.465 11.643 8.909 1.00 61.75 194 GLU A O 1
ATOM 1621 N N . LYS A 1 195 ? 17.347 12.578 8.101 1.00 71.50 195 LYS A N 1
ATOM 1622 C CA . LYS A 1 195 ? 18.012 11.300 7.769 1.00 71.50 195 LYS A CA 1
ATOM 1623 C C . LYS A 1 195 ? 18.271 10.428 9.010 1.00 71.50 195 LYS A C 1
ATOM 1625 O O . LYS A 1 195 ? 18.136 9.209 8.932 1.00 71.50 195 LYS A O 1
ATOM 1630 N N . ILE A 1 196 ? 18.590 11.025 10.164 1.00 76.19 196 ILE A N 1
ATOM 1631 C CA . ILE A 1 196 ? 18.766 10.287 11.431 1.00 76.19 196 ILE A CA 1
ATOM 1632 C C . ILE A 1 196 ? 17.432 9.683 11.901 1.00 76.19 196 ILE A C 1
ATOM 1634 O O . ILE A 1 196 ? 17.372 8.494 12.223 1.00 76.19 196 ILE A O 1
ATOM 1638 N N . LYS A 1 197 ? 16.353 10.476 11.878 1.00 71.88 197 LYS A N 1
ATOM 1639 C CA . LYS A 1 197 ? 15.004 10.033 12.276 1.00 71.88 197 LYS A CA 1
ATOM 1640 C C . LYS A 1 197 ? 14.478 8.917 11.362 1.00 71.88 197 LYS A C 1
ATOM 1642 O O . LYS A 1 197 ? 13.876 7.966 11.857 1.00 71.88 197 LYS A O 1
ATOM 1647 N N . LEU A 1 198 ? 14.774 8.980 10.057 1.00 73.44 198 LEU A N 1
ATOM 1648 C CA . LEU A 1 198 ? 14.440 7.937 9.074 1.00 73.44 198 LEU A CA 1
ATOM 1649 C C . LEU A 1 198 ? 14.954 6.559 9.503 1.00 73.44 198 LEU A C 1
ATOM 1651 O O . LEU A 1 198 ? 14.185 5.601 9.584 1.00 73.44 198 LEU A O 1
ATOM 1655 N N . ASN A 1 199 ? 16.240 6.473 9.840 1.00 74.44 199 ASN A N 1
ATOM 1656 C CA . ASN A 1 199 ? 16.877 5.209 10.208 1.00 74.44 199 ASN A CA 1
ATOM 1657 C C . ASN A 1 199 ? 16.324 4.628 11.521 1.00 74.44 199 ASN A C 1
ATOM 1659 O O . ASN A 1 199 ? 16.215 3.410 11.651 1.00 74.44 199 ASN A O 1
ATOM 1663 N N . GLN A 1 200 ? 15.926 5.481 12.472 1.00 73.50 200 GLN A N 1
ATOM 1664 C CA . GLN A 1 200 ? 15.297 5.049 13.726 1.00 73.50 200 GLN A CA 1
ATOM 1665 C C . GLN A 1 200 ? 13.916 4.416 13.482 1.00 73.50 200 GLN A C 1
ATOM 1667 O O . GLN A 1 200 ? 13.623 3.350 14.020 1.00 73.50 200 GLN A O 1
ATOM 1672 N N . LEU A 1 201 ? 13.092 5.028 12.623 1.00 74.19 201 LEU A N 1
ATOM 1673 C CA . LEU A 1 201 ? 11.743 4.553 12.281 1.00 74.19 201 LEU A CA 1
ATOM 1674 C C . LEU A 1 201 ? 11.746 3.179 11.591 1.00 74.19 201 LEU A C 1
ATOM 1676 O O . LEU A 1 201 ? 10.881 2.347 11.870 1.00 74.19 201 LEU A O 1
ATOM 1680 N N . MET A 1 202 ? 12.727 2.921 10.720 1.00 66.62 202 MET A N 1
ATOM 1681 C CA . MET A 1 202 ? 12.819 1.678 9.939 1.00 66.62 202 MET A CA 1
ATOM 1682 C C . MET A 1 202 ? 13.010 0.413 10.798 1.00 66.62 202 MET A C 1
ATOM 1684 O O . MET A 1 202 ? 12.683 -0.685 10.348 1.00 66.62 202 MET A O 1
ATOM 1688 N N . GLY A 1 203 ? 13.496 0.544 12.039 1.00 66.06 203 GLY A N 1
ATOM 1689 C CA . GLY A 1 203 ? 13.662 -0.580 12.968 1.00 66.06 203 GLY A CA 1
ATOM 1690 C C . GLY A 1 203 ? 12.407 -0.966 13.767 1.00 66.06 203 GLY A C 1
ATOM 1691 O O . GLY A 1 203 ? 12.402 -2.006 14.432 1.00 66.06 203 GLY A O 1
ATOM 1692 N N . VAL A 1 204 ? 11.346 -0.149 13.749 1.00 72.94 204 VAL A N 1
ATOM 1693 C CA . VAL A 1 204 ? 10.268 -0.244 14.747 1.00 72.94 204 VAL A CA 1
ATOM 1694 C C . VAL A 1 204 ? 9.204 -1.284 14.380 1.00 72.94 204 VAL A C 1
ATOM 1696 O O . VAL A 1 204 ? 8.539 -1.220 13.345 1.00 72.94 204 VAL A O 1
ATOM 1699 N N . LYS A 1 205 ? 8.998 -2.244 15.288 1.00 63.94 205 LYS A N 1
ATOM 1700 C CA . LYS A 1 205 ? 7.933 -3.259 15.220 1.00 63.94 205 LYS A CA 1
ATOM 1701 C C . LYS A 1 205 ? 6.692 -2.809 16.015 1.00 63.94 205 LYS A C 1
ATOM 1703 O O . LYS A 1 205 ? 6.704 -1.790 16.699 1.00 63.94 205 LYS A O 1
ATOM 1708 N N . ASN A 1 206 ? 5.635 -3.621 15.994 1.00 72.88 206 ASN A N 1
ATOM 1709 C CA . ASN A 1 206 ? 4.444 -3.479 16.850 1.00 72.88 206 ASN A CA 1
ATOM 1710 C C . ASN A 1 206 ? 3.571 -2.239 16.517 1.00 72.88 206 ASN A C 1
ATOM 1712 O O . ASN A 1 206 ? 3.640 -1.693 15.416 1.00 72.88 206 ASN A O 1
ATOM 1716 N N . LYS A 1 207 ? 2.709 -1.823 17.461 1.00 84.06 207 LYS A N 1
ATOM 1717 C CA . LYS A 1 207 ? 1.639 -0.814 17.288 1.00 84.06 207 LYS A CA 1
ATOM 1718 C C . LYS A 1 207 ? 2.099 0.551 16.741 1.00 84.06 207 LYS A C 1
ATOM 17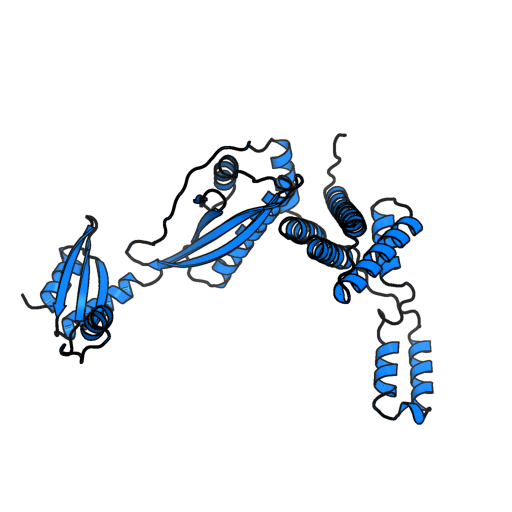20 O O . LYS A 1 207 ? 1.295 1.233 16.112 1.00 84.06 207 LYS A O 1
ATOM 1725 N N . VAL A 1 208 ? 3.372 0.929 16.891 1.00 85.69 208 VAL A N 1
ATOM 1726 C CA . VAL A 1 208 ? 3.941 2.156 16.291 1.00 85.69 208 VAL A CA 1
ATOM 1727 C C . VAL A 1 208 ? 3.898 2.108 14.760 1.00 85.69 208 VAL A C 1
ATOM 1729 O O . VAL A 1 208 ? 3.513 3.092 14.133 1.00 85.69 208 VAL A O 1
ATOM 1732 N N . ARG A 1 209 ? 4.169 0.947 14.142 1.00 84.00 209 ARG A N 1
ATOM 1733 C CA . ARG A 1 209 ? 4.019 0.767 12.686 1.00 84.00 209 ARG A CA 1
ATOM 1734 C C . ARG A 1 209 ? 2.559 0.916 12.245 1.00 84.00 209 ARG A C 1
ATOM 1736 O O . ARG A 1 209 ? 2.307 1.454 11.168 1.00 84.00 209 ARG A O 1
ATOM 1743 N N . THR A 1 210 ? 1.599 0.509 13.078 1.00 88.56 210 THR A N 1
ATOM 1744 C CA . THR A 1 210 ? 0.167 0.745 12.827 1.00 88.56 210 THR A CA 1
ATOM 1745 C C . THR A 1 210 ? -0.180 2.232 12.903 1.00 88.56 210 THR A C 1
ATOM 1747 O O . THR A 1 210 ? -0.844 2.729 11.999 1.00 88.56 210 THR A O 1
ATOM 1750 N N . ALA A 1 211 ? 0.312 2.960 13.914 1.00 89.88 211 ALA A N 1
ATOM 1751 C CA . ALA A 1 211 ? 0.104 4.407 14.038 1.00 89.88 211 ALA A CA 1
ATOM 1752 C C . ALA A 1 211 ? 0.668 5.181 12.828 1.00 89.88 211 ALA A C 1
ATOM 1754 O O . ALA A 1 211 ? -0.045 5.984 12.229 1.00 89.88 211 ALA A O 1
ATOM 1755 N N . LEU A 1 212 ? 1.904 4.868 12.415 1.00 86.19 212 LEU A N 1
ATOM 1756 C CA . LEU A 1 212 ? 2.549 5.418 11.213 1.00 86.19 212 LEU A CA 1
ATOM 1757 C C . LEU A 1 212 ? 1.728 5.145 9.941 1.00 86.19 212 LEU A C 1
ATOM 1759 O O . LEU A 1 212 ? 1.489 6.048 9.140 1.00 86.19 212 LEU A O 1
ATOM 1763 N N . THR A 1 213 ? 1.260 3.904 9.775 1.00 85.50 213 THR A N 1
ATOM 1764 C CA . THR A 1 213 ? 0.459 3.494 8.611 1.00 85.50 213 THR A CA 1
ATOM 1765 C C . THR A 1 213 ? -0.885 4.224 8.574 1.00 85.50 213 THR A C 1
ATOM 1767 O O . THR A 1 213 ? -1.285 4.714 7.522 1.00 85.50 213 THR A O 1
ATOM 1770 N N . GLY A 1 214 ? -1.573 4.328 9.714 1.00 86.44 214 GLY A N 1
ATOM 1771 C CA . GLY A 1 214 ? -2.870 4.993 9.822 1.00 86.44 214 GLY A CA 1
ATOM 1772 C C . GLY A 1 214 ? -2.813 6.502 9.590 1.00 86.44 214 GLY A C 1
ATOM 1773 O O . GLY A 1 214 ? -3.679 7.042 8.902 1.00 86.44 214 GLY A O 1
ATOM 1774 N N . LEU A 1 215 ? -1.760 7.171 10.080 1.00 87.38 215 LEU A N 1
ATOM 1775 C CA . LEU A 1 215 ? -1.493 8.576 9.756 1.00 87.38 215 LEU A CA 1
ATOM 1776 C C . LEU A 1 215 ? -1.301 8.772 8.249 1.00 87.38 215 LEU A C 1
ATOM 1778 O O . LEU A 1 215 ? -2.051 9.549 7.658 1.00 87.38 215 LEU A O 1
ATOM 1782 N N . ASN A 1 216 ? -0.391 8.023 7.608 1.00 80.12 216 ASN A N 1
ATOM 1783 C CA . ASN A 1 216 ? -0.165 8.158 6.163 1.00 80.12 216 ASN A CA 1
ATOM 1784 C C . ASN A 1 216 ? -1.444 7.872 5.355 1.00 80.12 216 ASN A C 1
ATOM 1786 O O . ASN A 1 216 ? -1.792 8.637 4.458 1.00 80.12 216 ASN A O 1
ATOM 1790 N N . GLN A 1 217 ? -2.207 6.837 5.727 1.00 80.50 217 GLN A N 1
ATOM 1791 C CA . GLN A 1 217 ? -3.496 6.545 5.092 1.00 80.50 217 GLN A CA 1
ATOM 1792 C C . GLN A 1 217 ? -4.530 7.669 5.268 1.00 80.50 217 GLN A C 1
ATOM 1794 O O . GLN A 1 217 ? -5.359 7.856 4.379 1.00 80.50 217 GLN A O 1
ATOM 1799 N N . SER A 1 218 ? -4.493 8.426 6.372 1.00 84.19 218 SER A N 1
ATOM 1800 C CA . SER A 1 218 ? -5.332 9.621 6.542 1.00 84.19 218 SER A CA 1
ATOM 1801 C C . SER A 1 218 ? -4.878 10.789 5.656 1.00 84.19 218 SER A C 1
ATOM 1803 O O . SER A 1 218 ? -5.722 11.506 5.129 1.00 84.19 218 SER A O 1
ATOM 1805 N N . TYR A 1 219 ? -3.571 10.945 5.420 1.00 71.12 219 TYR A N 1
ATOM 1806 C CA . TYR A 1 219 ? -3.028 12.003 4.560 1.00 71.12 219 TYR A CA 1
ATOM 1807 C C . TYR A 1 219 ? -3.288 11.745 3.066 1.00 71.12 219 TYR A C 1
ATOM 1809 O O . TYR A 1 219 ? -3.567 12.686 2.327 1.00 71.12 219 TYR A O 1
ATOM 1817 N N . THR A 1 220 ? -3.269 10.480 2.627 1.00 60.06 220 THR A N 1
ATOM 1818 C CA . THR A 1 220 ? -3.577 10.077 1.236 1.00 60.06 220 THR A CA 1
ATOM 1819 C C . THR A 1 220 ? -5.072 10.073 0.884 1.00 60.06 220 THR A C 1
ATOM 1821 O O . THR A 1 220 ? -5.439 9.758 -0.244 1.00 60.06 220 THR A O 1
ATOM 1824 N N . GLU A 1 221 ? -5.953 10.347 1.846 1.00 72.62 221 GLU A N 1
ATOM 1825 C CA . GLU A 1 221 ? -7.405 10.277 1.678 1.00 72.62 221 GLU A CA 1
ATOM 1826 C C . GLU A 1 221 ? -7.987 11.672 1.381 1.00 72.62 221 GLU A C 1
ATOM 1828 O O . GLU A 1 221 ? -7.656 12.660 2.040 1.00 72.62 221 GLU A O 1
ATOM 1833 N N . ASN A 1 222 ? -8.875 11.770 0.388 1.00 52.06 222 ASN A N 1
ATOM 1834 C CA . ASN A 1 222 ? -9.350 13.068 -0.114 1.00 52.06 222 ASN A CA 1
ATOM 1835 C C . ASN A 1 222 ? -10.571 13.620 0.640 1.00 52.06 222 ASN A C 1
ATOM 1837 O O . ASN A 1 222 ? -10.807 14.825 0.605 1.00 52.06 222 ASN A O 1
ATOM 1841 N N . LEU A 1 223 ? -11.346 12.769 1.323 1.00 67.50 223 LEU A N 1
ATOM 1842 C CA . LEU A 1 223 ? -12.577 13.171 2.011 1.00 67.50 223 LEU A CA 1
ATOM 1843 C C . LEU A 1 223 ? -12.391 13.173 3.531 1.00 67.50 223 LEU A C 1
ATOM 1845 O O . LEU A 1 223 ? -12.081 12.145 4.130 1.00 67.50 223 LEU A O 1
ATOM 1849 N N . LEU A 1 224 ? -12.646 14.317 4.172 1.00 71.50 224 LEU A N 1
ATOM 1850 C CA . LEU A 1 224 ? -12.484 14.500 5.619 1.00 71.50 224 LEU A CA 1
ATOM 1851 C C . LEU A 1 224 ? -13.221 13.444 6.485 1.00 71.50 224 LEU A C 1
ATOM 1853 O O . LEU A 1 224 ? -12.587 12.922 7.405 1.00 71.50 224 LEU A O 1
ATOM 1857 N N . PRO A 1 225 ? -14.477 13.029 6.196 1.00 78.19 225 PRO A N 1
ATOM 1858 C CA . PRO A 1 225 ? -15.123 11.937 6.935 1.00 78.19 225 PRO A CA 1
ATOM 1859 C C . PRO A 1 225 ? -14.340 10.615 6.869 1.00 78.19 225 PRO A C 1
ATOM 1861 O O . PRO A 1 225 ? -14.185 9.931 7.881 1.00 78.19 225 PRO A O 1
ATOM 1864 N N . ASN A 1 226 ? -13.777 10.281 5.701 1.00 79.06 226 ASN A N 1
ATOM 1865 C CA . ASN A 1 226 ? -12.965 9.077 5.519 1.00 79.06 226 ASN A CA 1
ATOM 1866 C C . ASN A 1 226 ? -11.646 9.171 6.301 1.00 79.06 226 ASN A C 1
ATOM 1868 O O . ASN A 1 226 ? -11.201 8.173 6.870 1.00 79.06 226 ASN A O 1
ATOM 1872 N N . ARG A 1 227 ? -11.032 10.362 6.385 1.00 80.06 227 ARG A N 1
ATOM 1873 C CA . ARG A 1 227 ? -9.840 10.587 7.222 1.00 80.06 227 ARG A CA 1
ATOM 1874 C C . ARG A 1 227 ? -10.138 10.316 8.686 1.00 80.06 227 ARG A C 1
ATOM 1876 O O . ARG A 1 227 ? -9.431 9.526 9.303 1.00 80.06 227 ARG A O 1
ATOM 1883 N N . VAL A 1 228 ? -11.209 10.908 9.218 1.00 86.50 228 VAL A N 1
ATOM 1884 C CA . VAL A 1 228 ? -11.646 10.696 10.607 1.00 86.50 228 VAL A CA 1
ATOM 1885 C C . VAL A 1 228 ? -11.956 9.215 10.861 1.00 86.50 228 VAL A C 1
ATOM 1887 O O . VAL A 1 228 ? -11.527 8.678 11.879 1.00 86.50 228 VAL A O 1
ATOM 1890 N N . ALA A 1 229 ? -12.585 8.510 9.915 1.00 86.31 229 ALA A N 1
ATOM 1891 C CA . ALA A 1 229 ? -12.833 7.069 10.026 1.00 86.31 229 ALA A CA 1
ATOM 1892 C C . ALA A 1 229 ? -11.543 6.218 10.040 1.00 86.31 229 ALA A C 1
ATOM 1894 O O . ALA A 1 229 ? -11.425 5.300 10.855 1.00 86.31 229 ALA A O 1
ATOM 1895 N N . ARG A 1 230 ? -10.548 6.527 9.191 1.00 87.62 230 ARG A N 1
ATOM 1896 C CA . ARG A 1 230 ? -9.224 5.864 9.197 1.00 87.62 230 ARG A CA 1
ATOM 1897 C C . ARG A 1 230 ? -8.450 6.151 10.484 1.00 87.62 230 ARG A C 1
ATOM 1899 O O . ARG A 1 230 ? -7.837 5.247 11.057 1.00 87.62 230 ARG A O 1
ATOM 1906 N N . LEU A 1 231 ? -8.502 7.395 10.954 1.00 91.88 231 LEU A N 1
ATOM 1907 C CA . LEU A 1 231 ? -7.875 7.834 12.197 1.00 91.88 231 LEU A CA 1
ATOM 1908 C C . LEU A 1 231 ? -8.512 7.153 13.417 1.00 91.88 231 LEU A C 1
ATOM 1910 O O . LEU A 1 231 ? -7.766 6.645 14.254 1.00 91.88 231 LEU A O 1
ATOM 1914 N N . TRP A 1 232 ? -9.847 7.033 13.484 1.00 93.44 232 TRP A N 1
ATOM 1915 C CA . TRP A 1 232 ? -10.507 6.211 14.506 1.00 93.44 232 TRP A CA 1
ATOM 1916 C C . TRP A 1 232 ? -10.058 4.764 14.405 1.00 93.44 232 TRP A C 1
ATOM 1918 O O . TRP A 1 232 ? -9.482 4.288 15.365 1.00 93.44 232 TRP A O 1
ATOM 1928 N N . ALA A 1 233 ? -10.201 4.078 13.267 1.00 91.62 233 ALA A N 1
ATOM 1929 C CA . ALA A 1 233 ? -9.803 2.668 13.156 1.00 91.62 233 ALA A CA 1
ATOM 1930 C C . ALA A 1 233 ? -8.345 2.412 13.607 1.00 91.62 233 ALA A C 1
ATOM 1932 O O . ALA A 1 233 ? -8.041 1.378 14.204 1.00 91.62 233 ALA A O 1
ATOM 1933 N N . THR A 1 234 ? -7.457 3.388 13.393 1.00 94.00 234 THR A N 1
ATOM 1934 C CA . THR A 1 234 ? -6.073 3.369 13.885 1.00 94.00 234 THR A CA 1
ATOM 1935 C C . THR A 1 234 ? -5.989 3.558 15.404 1.00 94.00 234 THR A C 1
ATOM 1937 O O . THR A 1 234 ? -5.382 2.730 16.081 1.00 94.00 234 THR A O 1
ATOM 1940 N N . ILE A 1 235 ? -6.615 4.597 15.967 1.00 94.31 235 ILE A N 1
ATOM 1941 C CA . ILE A 1 235 ? -6.704 4.841 17.421 1.00 94.31 235 ILE A CA 1
ATOM 1942 C C . ILE A 1 235 ? -7.347 3.652 18.145 1.00 94.31 235 ILE A C 1
ATOM 1944 O O . ILE A 1 235 ? -6.824 3.153 19.138 1.00 94.31 235 ILE A O 1
ATOM 1948 N N . GLU A 1 236 ? -8.448 3.155 17.599 1.00 92.62 236 GLU A N 1
ATOM 1949 C CA . GLU A 1 236 ? -9.278 2.064 18.094 1.00 92.62 236 GLU A CA 1
ATOM 1950 C C . GLU A 1 236 ? -8.524 0.710 18.063 1.00 92.62 236 GLU A C 1
ATOM 1952 O O . GLU A 1 236 ? -8.872 -0.196 18.822 1.00 92.62 236 GLU A O 1
ATOM 1957 N N . HIS A 1 237 ? -7.439 0.594 17.277 1.00 91.56 237 HIS A N 1
ATOM 1958 C CA . HIS A 1 237 ? -6.489 -0.533 17.272 1.00 91.56 237 HIS A CA 1
ATOM 1959 C C . HIS A 1 237 ? -5.246 -0.287 18.158 1.00 91.56 237 HIS A C 1
ATOM 1961 O O . HIS A 1 237 ? -4.809 -1.177 18.895 1.00 91.56 237 HIS A O 1
ATOM 1967 N N . VAL A 1 238 ? -4.656 0.913 18.117 1.00 92.00 238 VAL A N 1
ATOM 1968 C CA . VAL A 1 238 ? -3.443 1.278 18.877 1.00 92.00 238 VAL A CA 1
ATOM 1969 C C . VAL A 1 238 ? -3.739 1.384 20.376 1.00 92.00 238 VAL A C 1
ATOM 1971 O O . VAL A 1 238 ? -3.016 0.804 21.184 1.00 92.00 238 VAL A O 1
ATOM 1974 N N . PHE A 1 239 ? -4.845 2.015 20.759 1.00 92.62 239 PHE A N 1
ATOM 1975 C CA . PHE A 1 239 ? -5.272 2.195 22.151 1.00 92.62 239 PHE A CA 1
ATOM 1976 C C . PHE A 1 239 ? -6.355 1.197 22.587 1.00 92.62 239 PHE A C 1
ATOM 1978 O O . PHE A 1 239 ? -6.795 1.218 23.735 1.00 92.62 239 PHE A O 1
ATOM 1985 N N . GLY A 1 240 ? -6.755 0.279 21.702 1.00 87.44 240 GLY A N 1
ATOM 1986 C CA . GLY A 1 240 ? -7.616 -0.849 22.046 1.00 87.44 240 GLY A CA 1
ATOM 1987 C C . GLY A 1 240 ? -6.932 -1.853 22.988 1.00 87.44 240 GLY A C 1
ATOM 1988 O O . GLY A 1 240 ? -5.811 -2.312 22.730 1.00 87.44 240 GLY A O 1
ATOM 1989 N N . THR A 1 241 ? -7.646 -2.217 24.056 1.00 85.94 241 THR A N 1
ATOM 1990 C CA . THR A 1 241 ? -7.367 -3.331 24.982 1.00 85.94 241 THR A CA 1
ATOM 1991 C C . THR A 1 241 ? -8.497 -4.365 24.926 1.00 85.94 241 THR A C 1
ATOM 1993 O O . THR A 1 241 ? -9.557 -4.111 24.352 1.00 85.94 241 THR A O 1
ATOM 1996 N N . LYS A 1 242 ? -8.300 -5.543 25.533 1.00 86.31 242 LYS A N 1
ATOM 1997 C CA . LYS A 1 242 ? -9.394 -6.506 25.752 1.00 86.31 242 LYS A CA 1
ATOM 1998 C C . LYS A 1 242 ? -10.341 -5.984 26.838 1.00 86.31 242 LYS A C 1
ATOM 2000 O O . LYS A 1 242 ? -9.884 -5.325 27.768 1.00 86.31 242 LYS A O 1
ATOM 2005 N N . ALA A 1 243 ? -11.632 -6.293 26.739 1.00 88.00 243 ALA A N 1
ATOM 2006 C CA . ALA A 1 243 ? -12.566 -6.028 27.826 1.00 88.00 243 ALA A CA 1
ATOM 2007 C C . ALA A 1 243 ? -12.348 -6.970 29.019 1.00 88.00 243 ALA A C 1
ATOM 2009 O O . ALA A 1 243 ? -12.270 -8.196 28.864 1.00 88.00 243 ALA A O 1
ATOM 2010 N N . GLU A 1 244 ? -12.345 -6.393 30.218 1.00 89.06 244 GLU A N 1
ATOM 2011 C CA . GLU A 1 244 ? -12.627 -7.130 31.447 1.00 89.06 244 GLU A CA 1
ATOM 2012 C C . GLU A 1 244 ? -14.146 -7.315 31.575 1.00 89.06 244 GLU A C 1
ATOM 2014 O O . GLU A 1 244 ? -14.888 -6.352 31.360 1.00 89.06 244 GLU A O 1
ATOM 2019 N N . PRO A 1 245 ? -14.644 -8.530 31.865 1.00 89.25 245 PRO A N 1
ATOM 2020 C CA . PRO A 1 245 ? -16.077 -8.781 31.952 1.00 89.25 245 PRO A CA 1
ATOM 2021 C C . PRO A 1 245 ? -16.663 -8.172 33.231 1.00 89.25 245 PRO A C 1
ATOM 2023 O O . PRO A 1 245 ? -16.113 -8.359 34.312 1.00 89.25 245 PRO A O 1
ATOM 2026 N N . LEU A 1 246 ? -17.830 -7.534 33.119 1.00 91.75 246 LEU A N 1
ATOM 2027 C CA . LEU A 1 246 ? -18.602 -7.011 34.254 1.00 91.75 246 LEU A CA 1
ATOM 2028 C C . LEU A 1 246 ? -19.027 -8.116 35.239 1.00 91.75 246 LEU A C 1
ATOM 2030 O O . LEU A 1 246 ? -19.201 -7.857 36.423 1.00 91.75 246 LEU A O 1
ATOM 2034 N N . LEU A 1 247 ? -19.210 -9.342 34.737 1.00 91.75 247 LEU A N 1
ATOM 2035 C CA . LEU A 1 247 ? -19.679 -10.498 35.501 1.00 91.75 247 LEU A CA 1
ATOM 2036 C C . LEU A 1 247 ? -18.578 -11.550 35.650 1.00 91.75 247 LEU A C 1
ATOM 2038 O O . LEU A 1 247 ? -18.003 -12.016 34.647 1.00 91.75 247 LEU A O 1
ATOM 2042 N N . THR A 1 248 ? -18.364 -12.003 36.887 1.00 92.12 248 THR A N 1
ATOM 2043 C CA . THR A 1 248 ? -17.507 -13.152 37.186 1.00 92.12 248 THR A CA 1
ATOM 2044 C C . THR A 1 248 ? -18.039 -14.419 36.521 1.00 92.12 248 THR A C 1
ATOM 2046 O O . THR A 1 248 ? -19.203 -14.537 36.131 1.00 92.12 248 THR A O 1
ATOM 2049 N N . GLU A 1 249 ? -17.172 -15.418 36.392 1.00 91.62 249 GLU A N 1
ATOM 2050 C CA . GLU A 1 249 ? -17.537 -16.684 35.763 1.00 91.62 249 GLU A CA 1
ATOM 2051 C C . GLU A 1 249 ? -18.610 -17.465 36.546 1.00 91.62 249 GLU A C 1
ATOM 2053 O O . GLU A 1 249 ? -19.412 -18.184 35.947 1.00 91.62 249 GLU A O 1
ATOM 2058 N N . CYS A 1 250 ? -18.675 -17.279 37.867 1.00 94.00 250 CYS A N 1
ATOM 2059 C CA . CYS A 1 250 ? -19.698 -17.876 38.723 1.00 94.00 250 CYS A CA 1
ATOM 2060 C C . CYS A 1 250 ? -21.069 -17.215 38.518 1.00 94.00 250 CYS A C 1
ATOM 2062 O O . CYS A 1 250 ? -22.057 -17.920 38.309 1.00 94.00 250 CYS A O 1
ATOM 2064 N N . GLU A 1 251 ? -21.129 -15.880 38.495 1.00 92.69 251 GLU A N 1
ATOM 2065 C CA . GLU A 1 251 ? -22.366 -15.129 38.227 1.00 92.69 251 GLU A CA 1
ATOM 2066 C C . GLU A 1 251 ? -22.892 -15.415 36.819 1.00 92.69 251 GLU A C 1
ATOM 2068 O O . GLU A 1 251 ? -24.070 -15.725 36.651 1.00 92.69 251 GLU A O 1
ATOM 2073 N N . ARG A 1 252 ? -22.007 -15.418 35.811 1.00 93.50 252 ARG A N 1
ATOM 2074 C CA . ARG A 1 252 ? -22.345 -15.769 34.423 1.00 93.50 252 ARG A CA 1
ATOM 2075 C C . ARG A 1 252 ? -23.020 -17.139 34.347 1.00 93.50 252 ARG A C 1
ATOM 2077 O O . ARG A 1 252 ? -24.091 -17.278 33.756 1.00 93.50 252 ARG A O 1
ATOM 2084 N N . LYS A 1 253 ? -22.430 -18.148 34.998 1.00 93.94 253 LYS A N 1
ATOM 2085 C CA . LYS A 1 253 ? -22.977 -19.512 35.075 1.00 93.94 253 LYS A CA 1
ATOM 2086 C C . LYS A 1 253 ? -24.297 -19.572 35.845 1.00 93.94 253 LYS A C 1
ATOM 2088 O O . LYS A 1 253 ? -25.198 -20.291 35.414 1.00 93.94 253 LYS A O 1
ATOM 2093 N N . ALA A 1 254 ? -24.447 -18.814 36.932 1.00 94.94 254 ALA A N 1
ATOM 2094 C CA . ALA A 1 254 ? -25.696 -18.731 37.690 1.00 94.94 254 ALA A CA 1
ATOM 2095 C C . ALA A 1 254 ? -26.832 -18.109 36.857 1.00 94.94 254 ALA A C 1
ATOM 2097 O O . ALA A 1 254 ? -27.905 -18.703 36.749 1.00 94.94 254 ALA A O 1
ATOM 2098 N N . ILE A 1 255 ? -26.578 -16.979 36.190 1.00 94.38 255 ILE A N 1
ATOM 2099 C CA . ILE A 1 255 ? -27.547 -16.289 35.326 1.00 94.38 255 ILE A CA 1
ATOM 2100 C C . ILE A 1 255 ? -27.962 -17.187 34.152 1.00 94.38 255 ILE A C 1
ATOM 2102 O O . ILE A 1 255 ? -29.155 -17.350 33.899 1.00 94.38 255 ILE A O 1
ATOM 2106 N N . ILE A 1 256 ? -27.010 -17.855 33.489 1.00 93.62 256 ILE A N 1
ATOM 2107 C CA . ILE A 1 256 ? -27.301 -18.813 32.407 1.00 93.62 256 ILE A CA 1
ATOM 2108 C C . ILE A 1 256 ? -28.120 -20.014 32.922 1.00 93.62 256 ILE A C 1
ATOM 2110 O O . ILE A 1 256 ? -29.058 -20.453 32.254 1.00 93.62 256 ILE A O 1
ATOM 2114 N N . LYS A 1 257 ? -27.813 -20.539 34.118 1.00 94.75 257 LYS A N 1
ATOM 2115 C CA . LYS A 1 257 ? -28.566 -21.638 34.753 1.00 94.75 257 LYS A CA 1
ATOM 2116 C C . LYS A 1 257 ? -30.003 -21.231 35.102 1.00 94.75 257 LYS A C 1
ATOM 2118 O O . LYS A 1 257 ? -30.905 -22.053 34.951 1.00 94.75 257 LYS A O 1
ATOM 2123 N N . SER A 1 258 ? -30.221 -19.984 35.516 1.00 93.56 258 SER A N 1
ATOM 2124 C CA . SER A 1 258 ? -31.556 -19.425 35.760 1.00 93.56 258 SER A CA 1
ATOM 2125 C C . SER A 1 258 ? -32.321 -19.171 34.459 1.00 93.56 258 SER A C 1
ATOM 2127 O O . SER A 1 258 ? -33.457 -19.615 34.337 1.00 93.56 258 SER A O 1
ATOM 2129 N N . ALA A 1 259 ? -31.696 -18.564 33.445 1.00 92.25 259 ALA A N 1
ATOM 2130 C CA . ALA A 1 259 ? -32.327 -18.303 32.147 1.00 92.25 259 ALA A CA 1
ATOM 2131 C C . ALA A 1 259 ? -32.806 -19.587 31.445 1.00 92.25 259 ALA A C 1
ATOM 2133 O O . ALA A 1 259 ? -33.900 -19.614 30.885 1.00 92.25 259 ALA A O 1
ATOM 2134 N N . LYS A 1 260 ? -32.054 -20.692 31.564 1.00 93.19 260 LYS A N 1
ATOM 2135 C CA . LYS A 1 260 ? -32.457 -22.026 31.069 1.00 93.19 260 LYS A CA 1
ATOM 2136 C C . LYS A 1 260 ? -33.757 -22.572 31.687 1.00 93.19 260 LYS A C 1
ATOM 2138 O O . LYS A 1 260 ? -34.337 -23.506 31.134 1.00 93.19 260 LYS A O 1
ATOM 2143 N N . ARG A 1 261 ? -34.224 -22.017 32.812 1.00 94.31 261 ARG A N 1
ATOM 2144 C CA . ARG A 1 261 ? -35.489 -22.386 33.476 1.00 94.31 261 ARG A CA 1
ATOM 2145 C C . ARG A 1 261 ? -36.688 -21.545 33.021 1.00 94.31 261 ARG A C 1
ATOM 2147 O O . ARG A 1 261 ? -37.804 -21.877 33.389 1.00 94.31 261 ARG A O 1
ATOM 2154 N N . ILE A 1 262 ? -36.479 -20.487 32.235 1.00 93.88 262 ILE A N 1
ATOM 2155 C CA . ILE A 1 262 ? -37.539 -19.569 31.800 1.00 93.88 262 ILE A CA 1
ATOM 2156 C C . ILE A 1 262 ? -38.050 -20.007 30.421 1.00 93.88 262 ILE A C 1
ATOM 2158 O O . ILE A 1 262 ? -37.378 -19.811 29.408 1.00 93.88 262 ILE A O 1
ATOM 2162 N N . ASP A 1 263 ? -39.247 -20.592 30.358 1.00 91.19 263 ASP A N 1
ATOM 2163 C CA . ASP A 1 263 ? -39.780 -21.184 29.118 1.00 91.19 263 ASP A CA 1
ATOM 2164 C C . ASP A 1 263 ? -40.024 -20.175 27.986 1.00 91.19 263 ASP A C 1
ATOM 2166 O O . ASP A 1 263 ? -39.912 -20.525 26.811 1.00 91.19 263 ASP A O 1
ATOM 2170 N N . SER A 1 264 ? -40.274 -18.901 28.304 1.00 91.94 264 SER A N 1
ATOM 2171 C CA . SER A 1 264 ? -40.401 -17.837 27.297 1.00 91.94 264 SER A CA 1
ATOM 2172 C C . SER A 1 264 ? -39.082 -17.501 26.584 1.00 91.94 264 SER A C 1
ATOM 2174 O O . SER A 1 264 ? -39.121 -17.000 25.459 1.00 91.94 264 SER A O 1
ATOM 2176 N N . LEU A 1 265 ? -37.922 -17.821 27.178 1.00 88.56 265 LEU A N 1
ATOM 2177 C CA . LEU A 1 265 ? -36.608 -17.667 26.537 1.00 88.56 265 LEU A CA 1
ATOM 2178 C C . LEU A 1 265 ? -36.255 -18.841 25.614 1.00 88.56 265 LEU A C 1
ATOM 2180 O O . LEU A 1 265 ? -35.448 -18.668 24.706 1.00 88.56 265 LEU A O 1
ATOM 2184 N N . LYS A 1 266 ? -36.867 -20.019 25.792 1.00 88.88 266 LYS A N 1
ATOM 2185 C CA . LYS A 1 266 ? -36.597 -21.214 24.967 1.00 88.88 266 LYS A CA 1
ATOM 2186 C C . LYS A 1 266 ? -37.153 -21.112 23.536 1.00 88.88 266 LYS A C 1
ATOM 2188 O O . LYS A 1 266 ? -36.891 -21.986 22.717 1.00 88.88 266 LYS A O 1
ATOM 2193 N N . LYS A 1 267 ? -37.933 -20.069 23.234 1.00 87.88 267 LYS A N 1
ATOM 2194 C CA . LYS A 1 267 ? -38.517 -19.811 21.908 1.00 87.88 267 LYS A CA 1
ATOM 2195 C C . LYS A 1 267 ? -37.589 -18.943 21.048 1.00 87.88 267 LYS A C 1
ATOM 2197 O O . LYS A 1 267 ? -36.834 -18.121 21.562 1.00 87.88 267 LYS A O 1
ATOM 2202 N N . ASP A 1 268 ? -37.676 -19.095 19.727 1.00 84.69 268 ASP A N 1
ATOM 2203 C CA . ASP A 1 268 ? -37.130 -18.169 18.712 1.00 84.69 268 ASP A CA 1
ATOM 2204 C C . ASP A 1 268 ? -35.603 -17.892 18.796 1.00 84.69 268 ASP A C 1
ATOM 2206 O O . ASP A 1 268 ? -35.099 -16.832 18.385 1.00 84.69 268 ASP A O 1
ATOM 2210 N N . GLY A 1 269 ? -34.852 -18.838 19.372 1.00 89.88 269 GLY A N 1
ATOM 2211 C CA . GLY A 1 269 ? -33.412 -18.720 19.628 1.00 89.88 269 GLY A CA 1
ATOM 2212 C C . GLY A 1 269 ? -33.040 -17.630 20.645 1.00 89.88 269 GLY A C 1
ATOM 2213 O O . GLY A 1 269 ? -31.931 -17.091 20.597 1.00 89.88 269 GLY A O 1
ATOM 2214 N N . LYS A 1 270 ? -33.983 -17.202 21.499 1.00 91.88 270 LYS A N 1
ATOM 2215 C CA . LYS A 1 270 ? -33.789 -16.091 22.450 1.00 91.88 270 LYS A CA 1
ATOM 2216 C C . LYS A 1 270 ? -32.781 -16.453 23.543 1.00 91.88 270 LYS A C 1
ATOM 2218 O O . LYS A 1 270 ? -31.936 -15.624 23.874 1.00 91.88 270 LYS A O 1
ATOM 2223 N N . LEU A 1 271 ? -32.824 -17.684 24.050 1.00 92.38 271 LEU A N 1
ATOM 2224 C CA . LEU A 1 271 ? -31.882 -18.214 25.036 1.00 92.38 271 LEU A CA 1
ATOM 2225 C C . LEU A 1 271 ? -30.441 -18.228 24.503 1.00 92.38 271 LEU A C 1
ATOM 2227 O O . LEU A 1 271 ? -29.523 -17.819 25.207 1.00 92.38 271 LEU A O 1
ATOM 2231 N N . GLU A 1 272 ? -30.238 -18.624 23.249 1.00 93.56 272 GLU A N 1
ATOM 2232 C CA . GLU A 1 272 ? -28.927 -18.699 22.597 1.00 93.56 272 GLU A CA 1
ATOM 2233 C C . GLU A 1 272 ? -28.354 -17.294 22.373 1.00 93.56 272 GLU A C 1
ATOM 2235 O O . GLU A 1 272 ? -27.197 -17.031 22.707 1.00 93.56 272 GLU A O 1
ATOM 2240 N N . LYS A 1 273 ? -29.189 -16.355 21.899 1.00 92.56 273 LYS A N 1
ATOM 2241 C CA . LYS A 1 273 ? -28.842 -14.927 21.769 1.00 92.56 273 LYS A CA 1
ATOM 2242 C C . LYS A 1 273 ? -28.477 -14.303 23.123 1.00 92.56 273 LYS A C 1
ATOM 2244 O O . LYS A 1 273 ? -27.515 -13.543 23.201 1.00 92.56 273 LYS A O 1
ATOM 2249 N N . PHE A 1 274 ? -29.201 -14.653 24.187 1.00 92.00 274 PHE A N 1
ATOM 2250 C CA . PHE A 1 274 ? -28.939 -14.202 25.558 1.00 92.00 274 PHE A CA 1
ATOM 2251 C C . PHE A 1 274 ? -27.630 -14.779 26.124 1.00 92.00 274 PHE A C 1
ATOM 2253 O O . PHE A 1 274 ? -26.799 -14.029 26.634 1.00 92.00 274 PHE A O 1
ATOM 2260 N N . ILE A 1 275 ? -27.401 -16.090 25.979 1.00 92.56 275 ILE A N 1
ATOM 2261 C CA . ILE A 1 275 ? -26.155 -16.757 26.393 1.00 92.56 275 ILE A CA 1
ATOM 2262 C C . ILE A 1 275 ? -24.956 -16.162 25.646 1.00 92.56 275 ILE A C 1
ATOM 2264 O O . ILE A 1 275 ? -23.937 -15.873 26.272 1.00 92.56 275 ILE A O 1
ATOM 2268 N N . SER A 1 276 ? -25.086 -15.928 24.337 1.00 91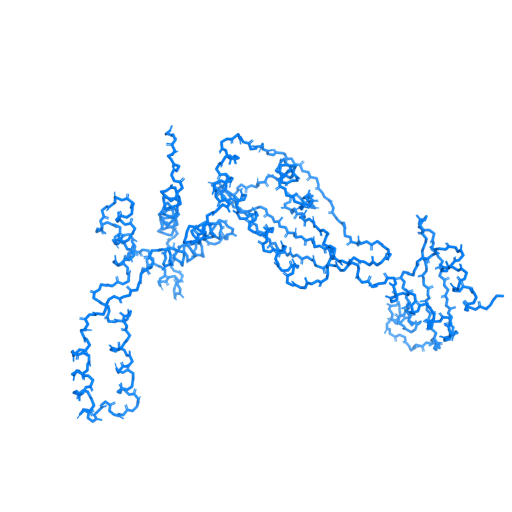.62 276 SER A N 1
ATOM 2269 C CA . SER A 1 276 ? -24.073 -15.248 23.525 1.00 91.62 276 SER A CA 1
ATOM 2270 C C . SER A 1 276 ? -23.782 -13.840 24.057 1.00 91.62 276 SER A C 1
ATOM 2272 O O . SER A 1 276 ? -22.628 -13.536 24.348 1.00 91.62 276 SER A O 1
ATOM 2274 N N . ALA A 1 277 ? -24.809 -13.012 24.280 1.00 89.62 277 ALA A N 1
ATOM 2275 C CA . ALA A 1 277 ? -24.638 -11.644 24.773 1.00 89.62 277 ALA A CA 1
ATOM 2276 C C . ALA A 1 277 ? -23.995 -11.560 26.171 1.00 89.62 277 ALA A C 1
ATOM 2278 O O . ALA A 1 277 ? -23.203 -10.655 26.403 1.00 89.62 277 ALA A O 1
ATOM 2279 N N . ILE A 1 278 ? -24.289 -12.502 27.077 1.00 89.81 278 ILE A N 1
ATOM 2280 C CA . ILE A 1 278 ? -23.702 -12.570 28.434 1.00 89.81 278 ILE A CA 1
ATOM 2281 C C . ILE A 1 278 ? -22.301 -13.215 28.461 1.00 89.81 278 ILE A C 1
ATOM 2283 O O . ILE A 1 278 ? -21.550 -13.051 29.429 1.00 89.81 278 ILE A O 1
ATOM 2287 N N . SER A 1 279 ? -21.923 -13.930 27.400 1.00 87.56 279 SER A N 1
ATOM 2288 C CA . SER A 1 279 ? -20.574 -14.495 27.231 1.00 87.56 279 SER A CA 1
ATOM 2289 C C . SER A 1 279 ? -19.617 -13.546 26.499 1.00 87.56 279 SER A C 1
ATOM 2291 O O . SER A 1 279 ? -18.400 -13.684 26.629 1.00 87.56 279 SER A O 1
ATOM 2293 N N . ASP A 1 280 ? -20.155 -12.580 25.755 1.00 87.38 280 ASP A N 1
ATOM 2294 C CA . ASP A 1 280 ? -19.412 -11.532 25.059 1.00 87.38 280 ASP A CA 1
ATOM 2295 C C . ASP A 1 280 ? -18.910 -10.459 26.045 1.00 87.38 280 ASP A C 1
ATOM 2297 O O . ASP A 1 280 ? -19.682 -9.735 26.680 1.00 87.38 280 ASP A O 1
ATOM 2301 N N . ARG A 1 281 ? -17.582 -10.361 26.166 1.00 85.12 281 ARG A N 1
ATOM 2302 C CA . ARG A 1 281 ? -16.912 -9.445 27.099 1.00 85.12 281 ARG A CA 1
ATOM 2303 C C . ARG A 1 281 ? -16.953 -7.991 26.647 1.00 85.12 281 ARG A C 1
ATOM 2305 O O . ARG A 1 281 ? -16.938 -7.120 27.505 1.00 85.12 281 ARG A O 1
ATOM 2312 N N . ASP A 1 282 ? -16.992 -7.718 25.344 1.00 82.94 282 ASP A N 1
ATOM 2313 C CA . ASP A 1 282 ? -17.024 -6.348 24.821 1.00 82.94 282 ASP A CA 1
ATOM 2314 C C . ASP A 1 282 ? -18.462 -5.792 24.760 1.00 82.94 282 ASP A C 1
ATOM 2316 O O . ASP A 1 282 ? -18.640 -4.575 24.713 1.00 82.94 282 ASP A O 1
ATOM 2320 N N . ARG A 1 283 ? -19.487 -6.656 24.870 1.00 84.44 283 ARG A N 1
ATOM 2321 C CA . ARG A 1 283 ? -20.880 -6.260 25.171 1.00 84.44 283 ARG A CA 1
ATOM 2322 C C . ARG A 1 283 ? -21.145 -5.992 26.651 1.00 84.44 283 ARG A C 1
ATOM 2324 O O . ARG A 1 283 ? -21.846 -5.036 26.968 1.00 84.44 283 ARG A O 1
ATOM 2331 N N . LEU A 1 284 ? -20.626 -6.834 27.546 1.00 86.50 284 LEU A N 1
ATOM 2332 C CA . LEU A 1 284 ? -20.803 -6.716 29.000 1.00 86.50 284 LEU A CA 1
ATOM 2333 C C . LEU A 1 284 ? -19.451 -6.529 29.698 1.00 86.50 284 LEU A C 1
ATOM 2335 O O . LEU A 1 284 ? -19.031 -7.322 30.544 1.00 86.50 284 LEU A O 1
ATOM 2339 N N . SER A 1 285 ? -18.771 -5.451 29.310 1.00 88.88 285 SER A N 1
ATOM 2340 C CA . SER A 1 285 ? -17.501 -5.001 29.876 1.00 88.88 285 SER A CA 1
ATOM 2341 C C . SER A 1 285 ? -17.700 -4.228 31.180 1.00 88.88 285 SER A C 1
ATOM 2343 O O . SER A 1 285 ? -18.612 -3.405 31.252 1.00 88.88 285 SER A O 1
ATOM 2345 N N . LEU A 1 286 ? -16.801 -4.400 32.153 1.00 88.25 286 LEU A N 1
ATOM 2346 C CA . LEU A 1 286 ? -16.751 -3.585 33.374 1.00 88.25 286 LEU A CA 1
ATOM 2347 C C . LEU A 1 286 ? -16.540 -2.093 33.057 1.00 88.25 286 LEU A C 1
ATOM 2349 O O . LEU A 1 286 ? -17.181 -1.235 33.654 1.00 88.25 286 LEU A O 1
ATOM 2353 N N . GLU A 1 287 ? -15.692 -1.793 32.067 1.00 89.75 287 GLU A N 1
ATOM 2354 C CA . GLU A 1 287 ? -15.469 -0.439 31.553 1.00 89.75 287 GLU A CA 1
ATOM 2355 C C . GLU A 1 287 ? -15.707 -0.375 30.033 1.00 89.75 287 GLU A C 1
ATOM 2357 O O . GLU A 1 287 ? -15.140 -1.147 29.248 1.00 89.75 287 GLU A O 1
ATOM 2362 N N . GLY A 1 288 ? -16.549 0.573 29.607 1.00 88.06 288 GLY A N 1
ATOM 2363 C CA . GLY A 1 288 ? -16.944 0.740 28.208 1.00 88.06 288 GLY A CA 1
ATOM 2364 C C . GLY A 1 288 ? -15.777 1.100 27.281 1.00 88.06 288 GLY A C 1
ATOM 2365 O O . GLY A 1 288 ? -14.867 1.840 27.656 1.00 88.06 288 GLY A O 1
ATOM 2366 N N . ARG A 1 289 ? -15.832 0.609 26.033 1.00 89.94 289 ARG A N 1
ATOM 2367 C CA . ARG A 1 289 ? -14.788 0.743 24.991 1.00 89.94 289 ARG A CA 1
ATOM 2368 C C . ARG A 1 289 ? -14.131 2.129 24.933 1.00 89.94 289 ARG A C 1
ATOM 2370 O O . ARG A 1 289 ? -12.907 2.231 24.941 1.00 89.94 289 ARG A O 1
ATOM 2377 N N . ASN A 1 290 ? -14.940 3.185 24.893 1.00 91.88 290 ASN A N 1
ATOM 2378 C CA . ASN A 1 290 ? -14.467 4.559 24.720 1.00 91.88 290 ASN A CA 1
ATOM 2379 C C . ASN A 1 290 ? -13.726 5.077 25.959 1.00 91.88 290 ASN A C 1
ATOM 2381 O O . ASN A 1 290 ? -12.770 5.833 25.816 1.00 91.88 290 ASN A O 1
ATOM 2385 N N . ARG A 1 291 ? -14.116 4.630 27.161 1.00 93.00 291 ARG A N 1
ATOM 2386 C CA . ARG A 1 291 ? -13.420 4.958 28.410 1.00 93.00 291 ARG A CA 1
ATOM 2387 C C . ARG A 1 291 ? -12.091 4.207 28.508 1.00 93.00 291 ARG A C 1
ATOM 2389 O O . ARG A 1 291 ? -11.079 4.848 28.764 1.00 93.00 291 ARG A O 1
ATOM 2396 N N . ARG A 1 292 ? -12.057 2.915 28.149 1.00 93.19 292 ARG A N 1
ATOM 2397 C CA . ARG A 1 292 ? -10.807 2.133 28.046 1.00 93.19 292 ARG A CA 1
ATOM 2398 C C . ARG A 1 292 ? -9.795 2.782 27.094 1.00 93.19 292 ARG A C 1
ATOM 2400 O O . ARG A 1 292 ? -8.634 2.949 27.452 1.00 93.19 292 ARG A O 1
ATOM 2407 N N . ILE A 1 293 ? -10.238 3.193 25.901 1.00 93.00 293 ILE A N 1
ATOM 2408 C CA . ILE A 1 293 ? -9.389 3.902 24.926 1.00 93.00 293 ILE A CA 1
ATOM 2409 C C . ILE A 1 293 ? -8.914 5.253 25.482 1.00 93.00 293 ILE A C 1
ATOM 2411 O O . ILE A 1 293 ? -7.725 5.552 25.399 1.00 93.00 293 ILE A O 1
ATOM 2415 N N . ALA A 1 294 ? -9.810 6.043 26.081 1.00 93.31 294 ALA A N 1
ATOM 2416 C CA . ALA A 1 294 ? -9.467 7.340 26.656 1.00 93.31 294 ALA A CA 1
ATOM 2417 C C . ALA A 1 294 ? -8.453 7.238 27.806 1.00 93.31 294 ALA A C 1
ATOM 2419 O O . ALA A 1 294 ? -7.482 7.989 27.811 1.00 93.31 294 ALA A O 1
ATOM 2420 N N . ASN A 1 295 ? -8.626 6.274 28.718 1.00 92.75 295 ASN A N 1
ATOM 2421 C CA . ASN A 1 295 ? -7.671 5.981 29.787 1.00 92.75 295 ASN A CA 1
ATOM 2422 C C . ASN A 1 295 ? -6.284 5.676 29.194 1.00 92.75 295 ASN A C 1
ATOM 2424 O O . ASN A 1 295 ? -5.323 6.366 29.515 1.00 92.75 295 ASN A O 1
ATOM 2428 N N . ASN A 1 296 ? -6.190 4.742 28.237 1.00 91.06 296 ASN A N 1
ATOM 2429 C CA . ASN A 1 296 ? -4.917 4.365 27.601 1.00 91.06 296 ASN A CA 1
ATOM 2430 C C . ASN A 1 296 ? -4.210 5.533 26.880 1.00 91.06 296 ASN A C 1
ATOM 2432 O O . ASN A 1 296 ? -2.980 5.570 26.832 1.00 91.06 296 ASN A O 1
ATOM 2436 N N . ILE A 1 297 ? -4.965 6.471 26.296 1.00 92.00 297 ILE A N 1
ATOM 2437 C CA . ILE A 1 297 ? -4.416 7.698 25.694 1.00 92.00 297 ILE A CA 1
ATOM 2438 C C . ILE A 1 297 ? -3.910 8.639 26.794 1.00 92.00 297 ILE A C 1
ATOM 2440 O O . ILE A 1 297 ? -2.777 9.115 26.731 1.00 92.00 297 ILE A O 1
ATOM 2444 N N . ALA A 1 298 ? -4.739 8.890 27.806 1.00 91.12 298 ALA A N 1
ATOM 2445 C CA . ALA A 1 298 ? -4.466 9.833 28.880 1.00 91.12 298 ALA A CA 1
ATOM 2446 C C . ALA A 1 298 ? -3.277 9.410 29.761 1.00 91.12 298 ALA A C 1
ATOM 2448 O O . ALA A 1 298 ? -2.400 10.233 30.024 1.00 91.12 298 ALA A O 1
ATOM 2449 N N . ASP A 1 299 ? -3.204 8.127 30.134 1.00 88.06 299 ASP A N 1
ATOM 2450 C CA . ASP A 1 299 ? -2.103 7.535 30.904 1.00 88.06 299 ASP A CA 1
ATOM 2451 C C . ASP A 1 299 ? -0.766 7.616 30.152 1.00 88.06 299 ASP A C 1
ATOM 2453 O O . ASP A 1 299 ? 0.253 7.976 30.737 1.00 88.06 299 ASP A O 1
ATOM 2457 N N . LEU A 1 300 ? -0.757 7.344 28.841 1.00 85.56 300 LEU A N 1
ATOM 2458 C CA . LEU A 1 300 ? 0.467 7.429 28.038 1.00 85.56 300 LEU A CA 1
ATOM 2459 C C . LEU A 1 300 ? 0.928 8.878 27.817 1.00 85.56 300 LEU A C 1
ATOM 2461 O O . LEU A 1 300 ? 2.124 9.144 27.717 1.00 85.56 300 LEU A O 1
ATOM 2465 N N . MET A 1 301 ? -0.011 9.815 27.681 1.00 84.38 301 MET A N 1
ATOM 2466 C CA . MET A 1 301 ? 0.280 11.189 27.256 1.00 84.38 301 MET A CA 1
ATOM 2467 C C . MET A 1 301 ? 0.339 12.198 28.404 1.00 84.38 301 MET A C 1
ATOM 2469 O O . MET A 1 301 ? 0.597 13.376 28.132 1.00 84.38 301 MET A O 1
ATOM 2473 N N . ASN A 1 302 ? 0.119 11.740 29.640 1.00 84.88 302 ASN A N 1
ATOM 2474 C CA . ASN A 1 302 ? -0.071 12.545 30.846 1.00 84.88 302 ASN A CA 1
ATOM 2475 C C . ASN A 1 302 ? -1.116 13.656 30.627 1.00 84.88 302 ASN A C 1
ATOM 2477 O O . ASN A 1 302 ? -0.813 14.849 30.681 1.00 84.88 302 ASN A O 1
ATOM 2481 N N . MET A 1 303 ? -2.335 13.244 30.274 1.00 86.75 303 MET A N 1
ATOM 2482 C CA . MET A 1 303 ? -3.476 14.124 30.000 1.00 86.75 303 MET A CA 1
ATOM 2483 C C . MET A 1 303 ? -4.637 13.823 30.952 1.00 86.75 303 MET A C 1
ATOM 2485 O O . MET A 1 303 ? -4.717 12.739 31.524 1.00 86.75 303 MET A O 1
ATOM 2489 N N . ASP A 1 304 ? -5.556 14.776 31.102 1.00 91.44 304 ASP A N 1
ATOM 2490 C CA . ASP A 1 304 ? -6.755 14.584 31.918 1.00 91.44 304 ASP A CA 1
ATOM 2491 C C . ASP A 1 304 ? -7.688 13.506 31.331 1.00 91.44 304 ASP A C 1
ATOM 2493 O O . ASP A 1 304 ? -8.049 13.555 30.150 1.00 91.44 304 ASP A O 1
ATOM 2497 N N . LYS A 1 305 ? -8.084 12.528 32.158 1.00 90.44 305 LYS A N 1
ATOM 2498 C CA . LYS A 1 305 ? -8.834 11.346 31.699 1.00 90.44 305 LYS A CA 1
ATOM 2499 C C . LYS A 1 305 ? -10.268 11.678 31.305 1.00 90.44 305 LYS A C 1
ATOM 2501 O O . LYS A 1 305 ? -10.769 11.113 30.334 1.00 90.44 305 LYS A O 1
ATOM 2506 N N . ASP A 1 306 ? -10.927 12.578 32.031 1.00 90.88 306 ASP A N 1
ATOM 2507 C CA . ASP A 1 306 ? -12.329 12.918 31.786 1.00 90.88 306 ASP A CA 1
ATOM 2508 C C . ASP A 1 306 ? -12.492 13.815 30.554 1.00 90.88 306 ASP A C 1
ATOM 2510 O O . ASP A 1 306 ? -13.393 13.581 29.745 1.00 90.88 306 ASP A O 1
ATOM 2514 N N . LYS A 1 307 ? -11.557 14.743 30.317 1.00 90.25 307 LYS A N 1
ATOM 2515 C CA . LYS A 1 307 ? -11.457 15.504 29.068 1.00 90.25 307 LYS A CA 1
ATOM 2516 C C . LYS A 1 307 ? -11.206 14.596 27.866 1.00 90.25 307 LYS A C 1
ATOM 2518 O O . LYS A 1 307 ? -11.979 14.644 26.912 1.00 90.25 307 LYS A O 1
ATOM 2523 N N . VAL A 1 308 ? -10.180 13.737 27.919 1.00 89.38 308 VAL A N 1
ATOM 2524 C CA . VAL A 1 308 ? -9.891 12.797 26.819 1.00 89.38 308 VAL A CA 1
ATOM 2525 C C . VAL A 1 308 ? -11.078 11.857 26.590 1.00 89.38 308 VAL A C 1
ATOM 2527 O O . VAL A 1 308 ? -11.403 11.563 25.444 1.00 89.38 308 VAL A O 1
ATOM 2530 N N . TYR A 1 309 ? -11.782 11.432 27.644 1.00 92.75 309 TYR A N 1
ATOM 2531 C CA . TYR A 1 309 ? -13.007 10.644 27.505 1.00 92.75 309 TYR A CA 1
ATOM 2532 C C . TYR A 1 309 ? -14.151 11.424 26.851 1.00 92.75 309 TYR A C 1
ATOM 2534 O O . TYR A 1 309 ? -14.834 10.860 25.997 1.00 92.75 309 TYR A O 1
ATOM 2542 N N . SER A 1 310 ? -14.343 12.700 27.196 1.00 91.06 310 SER A N 1
ATOM 2543 C CA . SER A 1 310 ? -15.329 13.569 26.547 1.00 91.06 310 SER A CA 1
ATOM 2544 C C . SER A 1 310 ? -15.039 13.708 25.051 1.00 91.06 310 SER A C 1
ATOM 2546 O O . SER A 1 310 ? -15.909 13.396 24.239 1.00 91.06 310 SER A O 1
ATOM 2548 N N . ASP A 1 311 ? -13.808 14.080 24.686 1.00 89.19 311 ASP A N 1
ATOM 2549 C CA . ASP A 1 311 ? -13.385 14.239 23.289 1.00 89.19 311 ASP A CA 1
ATOM 2550 C C . ASP A 1 311 ? -13.527 12.918 22.495 1.00 89.19 311 ASP A C 1
ATOM 2552 O O . ASP A 1 311 ? -14.064 12.893 21.388 1.00 89.19 311 ASP A O 1
ATOM 2556 N N . ILE A 1 312 ? -13.110 11.785 23.073 1.00 91.62 312 ILE A N 1
ATOM 2557 C CA . ILE A 1 312 ? -13.228 10.456 22.448 1.00 91.62 312 ILE A CA 1
ATOM 2558 C C . ILE A 1 312 ? -14.694 10.002 22.323 1.00 91.62 312 ILE A C 1
ATOM 2560 O O . ILE A 1 312 ? -15.067 9.357 21.339 1.00 91.62 312 ILE A O 1
ATOM 2564 N N . GLN A 1 313 ? -15.554 10.327 23.291 1.00 90.25 313 GLN A N 1
ATOM 2565 C CA . GLN A 1 313 ? -16.982 10.020 23.212 1.00 90.25 313 GLN A CA 1
ATOM 2566 C C . GLN A 1 313 ? -17.691 10.897 22.167 1.00 90.25 313 GLN A C 1
ATOM 2568 O O . GLN A 1 313 ? -18.551 10.391 21.448 1.00 90.25 313 GLN A O 1
ATOM 2573 N N . GLU A 1 314 ? -17.319 12.174 22.060 1.00 86.31 314 GLU A N 1
ATOM 2574 C CA . GLU A 1 314 ? -17.782 13.112 21.033 1.00 86.31 314 GLU A CA 1
ATOM 2575 C C . GLU A 1 314 ? -17.445 12.584 19.627 1.00 86.31 314 GLU A C 1
ATOM 2577 O O . GLU A 1 314 ? -18.352 12.317 18.836 1.00 86.31 314 GLU A O 1
ATOM 2582 N N . ILE A 1 315 ? -16.164 12.305 19.360 1.00 87.19 315 ILE A N 1
ATOM 2583 C CA . ILE A 1 315 ? -15.676 11.766 18.078 1.00 87.19 315 ILE A CA 1
ATOM 2584 C C . ILE A 1 315 ? -16.407 10.476 17.691 1.00 87.19 315 ILE A C 1
ATOM 2586 O O . ILE A 1 315 ? -16.893 10.345 16.568 1.00 87.19 315 ILE A O 1
ATOM 2590 N N . SER A 1 316 ? -16.524 9.527 18.621 1.00 85.62 316 SER A N 1
ATOM 2591 C CA . SER A 1 316 ? -17.145 8.226 18.356 1.00 85.62 316 SER A CA 1
ATOM 2592 C C . SER A 1 316 ? -18.656 8.338 18.082 1.00 85.62 316 SER A C 1
ATOM 2594 O O . SER A 1 316 ? -19.188 7.624 17.229 1.00 85.62 316 SER A O 1
ATOM 2596 N N . LYS A 1 317 ? -19.354 9.286 18.731 1.00 82.31 317 LYS A N 1
ATOM 2597 C CA . LYS A 1 317 ? -20.753 9.624 18.410 1.00 82.31 317 LYS A CA 1
ATOM 2598 C C . LYS A 1 317 ? -20.884 10.205 17.000 1.00 82.31 317 LYS A C 1
ATOM 2600 O O . LYS A 1 317 ? -21.793 9.805 16.274 1.00 82.31 317 LYS A O 1
ATOM 2605 N N . PHE A 1 318 ? -19.989 11.108 16.595 1.00 74.56 318 PHE A N 1
ATOM 2606 C CA . PHE A 1 318 ? -20.008 11.678 15.245 1.00 74.56 318 PHE A CA 1
ATOM 2607 C C . PHE A 1 318 ? -19.647 10.655 14.168 1.00 74.56 318 PHE A C 1
ATOM 2609 O O . PHE A 1 318 ? -20.325 10.598 13.145 1.00 74.56 318 PHE A O 1
ATOM 2616 N N . GLN A 1 319 ? -18.671 9.777 14.414 1.00 73.88 319 GLN A N 1
ATOM 2617 C CA . GLN A 1 319 ? -18.349 8.661 13.521 1.00 73.88 319 GLN A CA 1
ATOM 2618 C C . GLN A 1 319 ? -19.584 7.773 13.283 1.00 73.88 319 GLN A C 1
ATOM 2620 O O . GLN A 1 319 ? -19.955 7.541 12.132 1.00 73.88 319 GLN A O 1
ATOM 2625 N N . GLY A 1 320 ? -20.277 7.366 14.354 1.00 70.19 320 GLY A N 1
ATOM 2626 C CA . GLY A 1 320 ? -21.502 6.567 14.257 1.00 70.19 320 GLY A CA 1
ATOM 2627 C C . GLY A 1 320 ? -22.656 7.290 13.550 1.00 70.19 320 GLY A C 1
ATOM 2628 O O . GLY A 1 320 ? -23.396 6.663 12.794 1.00 70.19 320 GLY A O 1
ATOM 2629 N N . LYS A 1 321 ? -22.788 8.613 13.732 1.00 69.25 321 LYS A N 1
ATOM 2630 C CA . LYS A 1 321 ? -23.746 9.444 12.983 1.00 69.25 321 LYS A CA 1
ATOM 2631 C C . LYS A 1 321 ? -23.429 9.475 11.487 1.00 69.25 321 LYS A C 1
ATOM 2633 O O . LYS A 1 321 ? -24.305 9.150 10.693 1.00 69.25 321 LYS A O 1
ATOM 2638 N N . HIS A 1 322 ? -22.200 9.820 11.097 1.00 64.31 322 HIS A N 1
ATOM 2639 C CA . HIS A 1 322 ? -21.820 9.998 9.688 1.00 64.31 322 HIS A CA 1
ATOM 2640 C C . HIS A 1 322 ? -21.899 8.709 8.852 1.00 64.31 322 HIS A C 1
ATOM 2642 O O . HIS A 1 322 ? -22.098 8.786 7.643 1.00 64.31 322 HIS A O 1
ATOM 2648 N N . VAL A 1 323 ? -21.805 7.531 9.480 1.00 58.66 323 VAL A N 1
ATOM 2649 C CA . VAL A 1 323 ? -22.041 6.227 8.824 1.00 58.66 323 VAL A CA 1
ATOM 2650 C C . VAL A 1 323 ? -23.519 6.016 8.440 1.00 58.66 323 VAL A C 1
ATOM 2652 O O . VAL A 1 323 ? -23.815 5.184 7.582 1.00 58.66 323 VAL A O 1
ATOM 2655 N N . HIS A 1 324 ? -24.452 6.770 9.033 1.00 54.22 324 HIS A N 1
ATOM 2656 C CA . HIS A 1 324 ? -25.898 6.599 8.838 1.00 54.22 324 HIS A CA 1
ATOM 2657 C C . HIS A 1 324 ? -26.639 7.849 8.329 1.00 54.22 324 HIS A C 1
ATOM 2659 O O . HIS A 1 324 ? -27.688 7.698 7.711 1.00 54.22 324 HIS A O 1
ATOM 2665 N N . ASN A 1 325 ? -26.113 9.058 8.545 1.00 52.56 325 ASN A N 1
ATOM 2666 C CA . ASN A 1 325 ? -26.659 10.327 8.053 1.00 52.56 325 ASN A CA 1
ATOM 2667 C C . ASN A 1 325 ? -25.529 11.315 7.723 1.00 52.56 325 ASN A C 1
ATOM 2669 O O . ASN A 1 325 ? -24.661 11.582 8.556 1.00 52.56 325 ASN A O 1
ATOM 2673 N N . ILE A 1 326 ? -25.578 11.932 6.539 1.00 53.12 326 ILE A N 1
ATOM 2674 C CA . ILE A 1 326 ? -24.610 12.961 6.124 1.00 53.12 326 ILE A CA 1
ATOM 2675 C C . ILE A 1 326 ? -25.021 14.327 6.707 1.00 53.12 326 ILE A C 1
ATOM 2677 O O . ILE A 1 326 ? -25.511 15.209 6.004 1.00 53.12 326 ILE A O 1
ATOM 2681 N N . GLU A 1 327 ? -24.840 14.505 8.018 1.00 56.28 327 GLU A N 1
ATOM 2682 C CA . GLU A 1 327 ? -24.898 15.832 8.646 1.00 56.28 327 GLU A CA 1
ATOM 2683 C C . GLU A 1 327 ? -23.682 16.674 8.206 1.00 56.28 327 GLU A C 1
ATOM 2685 O O . GLU A 1 327 ? -22.555 16.185 8.160 1.00 56.28 327 GLU A O 1
ATOM 2690 N N . ASN A 1 328 ? -23.882 17.955 7.887 1.00 56.25 328 ASN A N 1
ATOM 2691 C CA . ASN A 1 328 ? -22.856 18.816 7.275 1.00 56.25 328 ASN A CA 1
ATOM 2692 C C . ASN A 1 328 ? -21.914 19.511 8.293 1.00 56.25 328 ASN A C 1
ATOM 2694 O O . ASN A 1 328 ? -21.514 20.656 8.082 1.00 56.25 328 ASN A O 1
ATOM 2698 N N . ASN A 1 329 ? -21.544 18.862 9.407 1.00 70.12 329 ASN A N 1
ATOM 2699 C CA . ASN A 1 329 ? -20.747 19.513 10.464 1.00 70.12 329 ASN A CA 1
ATOM 2700 C C . ASN A 1 329 ? -19.218 19.406 10.274 1.00 70.12 329 ASN A C 1
ATOM 2702 O O . ASN A 1 329 ? -18.481 18.849 11.089 1.00 70.12 329 ASN A O 1
ATOM 2706 N N . TRP A 1 330 ? -18.727 19.979 9.173 1.00 72.94 330 TRP A N 1
ATOM 2707 C CA . TRP A 1 330 ? -17.315 19.933 8.764 1.00 72.94 330 TRP A CA 1
ATOM 2708 C C . TRP A 1 330 ? -16.327 20.452 9.827 1.00 72.94 330 TRP A C 1
ATOM 2710 O O . TRP A 1 330 ? -15.223 19.924 9.940 1.00 72.94 330 TRP A O 1
ATOM 2720 N N . LYS A 1 331 ? -16.721 21.425 10.662 1.00 77.88 331 LYS A N 1
ATOM 2721 C CA . LYS A 1 331 ? -15.854 21.984 11.720 1.00 77.88 331 LYS A CA 1
ATOM 2722 C C . LYS A 1 331 ? -15.552 20.986 12.843 1.00 77.88 331 LYS A C 1
ATOM 2724 O O . LYS A 1 331 ? -14.433 20.959 13.353 1.00 77.88 331 LYS A O 1
ATOM 2729 N N . GLU A 1 332 ? -16.524 20.159 13.220 1.00 80.38 332 GLU A N 1
ATOM 2730 C CA . GLU A 1 332 ? -16.331 19.108 14.230 1.00 80.38 332 GLU A CA 1
ATOM 2731 C C . GLU A 1 332 ? -15.491 17.957 13.672 1.00 80.38 332 GLU A C 1
ATOM 2733 O O . GLU A 1 332 ? -14.632 17.422 14.375 1.00 80.38 332 GLU A O 1
ATOM 2738 N N . LEU A 1 333 ? -15.640 17.641 12.381 1.00 78.62 333 LEU A N 1
ATOM 2739 C CA . LEU A 1 333 ? -14.757 16.701 11.690 1.00 78.62 333 LEU A CA 1
ATOM 2740 C C . LEU A 1 333 ? -13.304 17.203 11.622 1.00 78.62 333 LEU A C 1
ATOM 2742 O O . LEU A 1 333 ? -12.394 16.419 11.870 1.00 78.62 333 LEU A O 1
ATOM 2746 N N . GLU A 1 334 ? -13.059 18.495 11.372 1.00 80.62 334 GLU A N 1
ATOM 2747 C CA . GLU A 1 334 ? -11.704 19.072 11.425 1.00 80.62 334 GLU A CA 1
ATOM 2748 C C . GLU A 1 334 ? -11.102 19.040 12.840 1.00 80.62 334 GLU A C 1
ATOM 2750 O O . GLU A 1 334 ? -9.919 18.731 13.004 1.00 80.62 334 GLU A O 1
ATOM 2755 N N . LYS A 1 335 ? -11.898 19.359 13.873 1.00 85.31 335 LYS A N 1
ATOM 2756 C CA . LYS A 1 335 ? -11.495 19.224 15.287 1.00 85.31 335 LYS A CA 1
ATOM 2757 C C . LYS A 1 335 ? -11.103 17.770 15.587 1.00 85.31 335 LYS A C 1
ATOM 2759 O O . LYS A 1 335 ? -10.059 17.528 16.194 1.00 85.31 335 LYS A O 1
ATOM 2764 N N . SER A 1 336 ? -11.915 16.823 15.117 1.00 88.62 336 SER A N 1
ATOM 2765 C CA . SER A 1 336 ? -11.708 15.380 15.276 1.00 88.62 336 SER A CA 1
ATOM 2766 C C . SER A 1 336 ? -10.438 14.901 14.567 1.00 88.62 336 SER A C 1
ATOM 2768 O O . SER A 1 336 ? -9.607 14.246 15.191 1.00 88.62 336 SER A O 1
ATOM 2770 N N . GLU A 1 337 ? -10.248 15.262 13.293 1.00 87.81 337 GLU A N 1
ATOM 2771 C CA . GLU A 1 337 ? -9.055 14.937 12.498 1.00 87.81 337 GLU A CA 1
ATOM 2772 C C . GLU A 1 337 ? -7.781 15.396 13.218 1.00 87.81 337 GLU A C 1
ATOM 2774 O O . GLU A 1 337 ? -6.906 14.577 13.502 1.00 87.81 337 GLU A O 1
ATOM 2779 N N . LYS A 1 338 ? -7.716 16.683 13.587 1.00 87.38 338 LYS A N 1
ATOM 2780 C CA . LYS A 1 338 ? -6.548 17.290 14.246 1.00 87.38 338 LYS A CA 1
ATOM 2781 C C . LYS A 1 338 ? -6.249 16.631 15.594 1.00 87.38 338 LYS A C 1
ATOM 2783 O O . LYS A 1 338 ? -5.087 16.367 15.895 1.00 87.38 338 LYS A O 1
ATOM 2788 N N . LEU A 1 339 ? -7.269 16.315 16.398 1.00 90.69 339 LEU A N 1
ATOM 2789 C CA . LEU A 1 339 ? -7.063 15.650 17.687 1.00 90.69 339 LEU A CA 1
ATOM 2790 C C . LEU A 1 339 ? -6.552 14.210 17.520 1.00 90.69 339 LEU A C 1
ATOM 2792 O O . LEU A 1 339 ? -5.559 13.843 18.147 1.00 90.69 339 LEU A O 1
ATOM 2796 N N . LEU A 1 340 ? -7.172 13.409 16.649 1.00 93.06 340 LEU A N 1
ATOM 2797 C CA . LEU A 1 340 ? -6.752 12.023 16.408 1.00 93.06 340 LEU A CA 1
ATOM 2798 C C . LEU A 1 340 ? -5.342 11.956 15.789 1.00 93.06 340 LEU A C 1
ATOM 2800 O O . LEU A 1 340 ? -4.544 11.103 16.181 1.00 93.06 340 LEU A O 1
ATOM 2804 N N . GLN A 1 341 ? -5.007 12.879 14.878 1.00 90.31 341 GLN A N 1
ATOM 2805 C CA . GLN A 1 341 ? -3.655 13.021 14.328 1.00 90.31 341 GLN A CA 1
ATOM 2806 C C . GLN A 1 341 ? -2.637 13.366 15.421 1.00 90.31 341 GLN A C 1
ATOM 2808 O O . GLN A 1 341 ? -1.623 12.680 15.534 1.00 90.31 341 GLN A O 1
ATOM 2813 N N . ASN A 1 342 ? -2.917 14.361 16.270 1.00 89.62 342 ASN A N 1
ATOM 2814 C CA . ASN A 1 342 ? -2.026 14.754 17.368 1.00 89.62 342 ASN A CA 1
ATOM 2815 C C . ASN A 1 342 ? -1.785 13.611 18.370 1.00 89.62 342 ASN A C 1
ATOM 2817 O O . ASN A 1 342 ? -0.658 13.431 18.832 1.00 89.62 342 ASN A O 1
ATOM 2821 N N . ILE A 1 343 ? -2.811 12.806 18.669 1.00 91.81 343 ILE A N 1
ATOM 2822 C CA . ILE A 1 343 ? -2.687 11.616 19.524 1.00 91.81 343 ILE A CA 1
ATOM 2823 C C . ILE A 1 343 ? -1.758 10.581 18.862 1.00 91.81 343 ILE A C 1
ATOM 2825 O O . ILE A 1 343 ? -0.820 10.103 19.500 1.00 91.81 343 ILE A O 1
ATOM 2829 N N . LEU A 1 344 ? -1.944 10.257 17.578 1.00 92.50 344 LEU A N 1
ATOM 2830 C CA . LEU A 1 344 ? -1.068 9.303 16.881 1.00 92.50 344 LEU A CA 1
ATOM 2831 C C . LEU A 1 344 ? 0.373 9.823 16.714 1.00 92.50 344 LEU A C 1
ATOM 2833 O O . LEU A 1 344 ? 1.311 9.044 16.870 1.00 92.50 344 LEU A O 1
ATOM 2837 N N . LEU A 1 345 ? 0.570 11.121 16.465 1.00 88.12 345 LEU A N 1
ATOM 2838 C CA . LEU A 1 345 ? 1.897 11.746 16.392 1.00 88.12 345 LEU A CA 1
ATOM 2839 C C . LEU A 1 345 ? 2.624 11.674 17.743 1.00 88.12 345 LEU A C 1
ATOM 2841 O O . LEU A 1 345 ? 3.729 11.136 17.814 1.00 88.12 345 LEU A O 1
ATOM 2845 N N . LYS A 1 346 ? 1.976 12.108 18.833 1.00 87.69 346 LYS A N 1
ATOM 2846 C CA . LYS A 1 346 ? 2.549 12.047 20.189 1.00 87.69 346 LYS A CA 1
ATOM 2847 C C . LYS A 1 346 ? 2.804 10.603 20.643 1.00 87.69 346 LYS A C 1
ATOM 2849 O O . LYS A 1 346 ? 3.795 10.344 21.321 1.00 87.69 346 LYS A O 1
ATOM 2854 N N . TYR A 1 347 ? 1.968 9.644 20.228 1.00 89.31 347 TYR A N 1
ATOM 2855 C CA . TYR A 1 347 ? 2.218 8.211 20.433 1.00 89.31 347 TYR A CA 1
ATOM 2856 C C . TYR A 1 347 ? 3.535 7.760 19.787 1.00 89.31 347 TYR A C 1
ATOM 2858 O O . TYR A 1 347 ? 4.334 7.080 20.429 1.00 89.31 347 TYR A O 1
ATOM 2866 N N . ILE A 1 348 ? 3.772 8.146 18.530 1.00 87.88 348 ILE A N 1
ATOM 2867 C CA . ILE A 1 348 ? 4.989 7.797 17.786 1.00 87.88 348 ILE A CA 1
ATOM 2868 C C . ILE A 1 348 ? 6.220 8.451 18.431 1.00 87.88 348 ILE A C 1
ATOM 2870 O O . ILE A 1 348 ? 7.198 7.759 18.697 1.00 87.88 348 ILE A O 1
ATOM 2874 N N . GLU A 1 349 ? 6.152 9.743 18.760 1.00 83.69 349 GLU A N 1
ATOM 2875 C CA . GLU A 1 349 ? 7.243 10.501 19.396 1.00 83.69 349 GLU A CA 1
ATOM 2876 C C . GLU A 1 349 ? 7.688 9.877 20.732 1.00 83.69 349 GLU A C 1
ATOM 2878 O O . GLU A 1 349 ? 8.876 9.601 20.925 1.00 83.69 349 GLU A O 1
ATOM 2883 N N . LEU A 1 350 ? 6.732 9.557 21.616 1.00 82.44 350 LEU A N 1
ATOM 2884 C CA . LEU A 1 350 ? 6.997 8.921 22.914 1.00 82.44 350 LEU A CA 1
ATOM 2885 C C . LEU A 1 350 ? 7.637 7.528 22.792 1.00 82.44 350 LEU A C 1
ATOM 2887 O O . LEU A 1 350 ? 8.412 7.138 23.661 1.00 82.44 350 LEU A O 1
ATOM 2891 N N . ASN A 1 351 ? 7.347 6.783 21.720 1.00 78.56 351 ASN A N 1
ATOM 2892 C CA . ASN A 1 351 ? 7.896 5.440 21.489 1.00 78.56 351 ASN A CA 1
ATOM 2893 C C . ASN A 1 351 ? 9.235 5.440 20.718 1.00 78.56 351 ASN A C 1
ATOM 2895 O O . ASN A 1 351 ? 9.787 4.368 20.471 1.00 78.56 351 ASN A O 1
ATOM 2899 N N . LEU A 1 352 ? 9.764 6.610 20.339 1.00 72.62 352 LEU A N 1
ATOM 2900 C CA . LEU A 1 352 ? 11.032 6.756 19.606 1.00 72.62 352 LEU A CA 1
ATOM 2901 C C . LEU A 1 352 ? 12.164 7.386 20.433 1.00 72.62 352 LEU A C 1
ATOM 2903 O O . LEU A 1 352 ? 13.282 7.503 19.937 1.00 72.62 352 LEU A O 1
ATOM 2907 N N . SER A 1 353 ? 11.891 7.825 21.667 1.00 56.69 353 SER A N 1
ATOM 2908 C CA . SER A 1 353 ? 12.820 8.619 22.496 1.00 56.69 353 SER A CA 1
ATOM 2909 C C . SER A 1 353 ? 13.272 9.945 21.853 1.00 56.69 353 SER A C 1
ATOM 2911 O O . SER A 1 353 ? 14.259 10.543 22.282 1.00 56.69 353 SER A O 1
ATOM 2913 N N . ILE A 1 354 ? 12.545 10.437 20.843 1.00 50.66 354 ILE A N 1
ATOM 2914 C CA . ILE A 1 354 ? 12.832 11.709 20.172 1.00 50.66 354 ILE A CA 1
ATOM 2915 C C . ILE A 1 354 ? 12.128 12.828 20.940 1.00 50.66 354 ILE A C 1
ATOM 2917 O O . ILE A 1 354 ? 10.933 13.064 20.758 1.00 50.66 354 ILE A O 1
ATOM 2921 N N . ARG A 1 355 ? 12.878 13.577 21.755 1.00 38.97 355 ARG A N 1
ATOM 2922 C CA . ARG A 1 355 ? 12.460 14.944 22.093 1.00 38.97 355 ARG A CA 1
ATOM 2923 C C . ARG A 1 355 ? 12.540 15.793 20.823 1.00 38.97 355 ARG A C 1
ATOM 2925 O O . ARG A 1 355 ? 13.543 15.737 20.109 1.00 38.97 355 ARG A O 1
ATOM 2932 N N . ARG A 1 356 ? 11.508 16.595 20.548 1.00 37.00 356 ARG A N 1
ATOM 2933 C CA . ARG A 1 356 ? 11.709 17.809 19.748 1.00 37.00 356 ARG A CA 1
ATOM 2934 C C . ARG A 1 356 ? 12.565 18.774 20.575 1.00 37.00 356 ARG A C 1
ATOM 2936 O O . ARG A 1 356 ? 12.417 18.819 21.794 1.00 37.00 356 ARG A O 1
ATOM 2943 N N . ASN A 1 357 ? 13.436 19.519 19.904 1.00 34.88 357 ASN A N 1
ATOM 2944 C CA . ASN A 1 357 ? 13.780 20.853 20.383 1.00 34.88 357 ASN A CA 1
ATOM 2945 C C . ASN A 1 357 ? 12.598 21.755 20.005 1.00 34.88 357 ASN A C 1
ATOM 2947 O O . ASN A 1 357 ? 12.037 21.562 18.919 1.00 34.88 357 ASN A O 1
ATOM 2951 N N . ASP A 1 358 ? 12.216 22.650 20.911 1.00 37.81 358 ASP A N 1
ATOM 2952 C CA . ASP A 1 358 ? 11.101 23.591 20.734 1.00 37.81 358 ASP A CA 1
ATOM 2953 C C . ASP A 1 358 ? 11.390 24.658 19.656 1.00 37.81 358 ASP A C 1
ATOM 2955 O O . ASP A 1 358 ? 12.573 25.057 19.520 1.00 37.81 358 ASP A O 1
#